Protein AF-0000000072093235 (afdb_homodimer)

InterPro domains:
  IPR027417 P-loop containing nucleoside triphosphate hydrolase [G3DSA:3.40.50.300] (16-125)
  IPR032704 Protein Cms1 [PF14617] (40-166)
  IPR032704 Protein Cms1 [PTHR24030] (1-166)

Structure (mmCIF, N/CA/C/O backbone):
data_AF-0000000072093235-model_v1
#
loop_
_entity.id
_entity.type
_entity.pdbx_description
1 polymer 'Protein CMSS1'
#
loop_
_atom_site.group_PDB
_atom_site.id
_atom_site.type_symbol
_atom_site.label_atom_id
_atom_site.label_alt_id
_atom_site.label_comp_id
_atom_site.label_asym_id
_atom_site.label_entity_id
_atom_site.label_seq_id
_atom_site.pdbx_PDB_ins_code
_atom_site.Cartn_x
_atom_site.Cartn_y
_atom_site.Cartn_z
_atom_site.occupancy
_atom_site.B_iso_or_equiv
_atom_site.auth_seq_id
_atom_site.auth_comp_id
_atom_site.auth_asym_id
_atom_site.auth_atom_id
_atom_site.pdbx_PDB_model_num
ATOM 1 N N . MET A 1 1 ? 8.578 -7.422 -49.781 1 21.2 1 MET A N 1
ATOM 2 C CA . MET A 1 1 ? 7.621 -7.953 -48.812 1 21.2 1 MET A CA 1
ATOM 3 C C . MET A 1 1 ? 8.141 -7.801 -47.406 1 21.2 1 MET A C 1
ATOM 5 O O . MET A 1 1 ? 9.172 -8.375 -47.031 1 21.2 1 MET A O 1
ATOM 9 N N . VAL A 1 2 ? 8.062 -6.734 -46.688 1 29.11 2 VAL A N 1
ATOM 10 C CA . VAL A 1 2 ? 8.781 -6.422 -45.469 1 29.11 2 VAL A CA 1
ATOM 11 C C . VAL A 1 2 ? 8.273 -7.305 -44.312 1 29.11 2 VAL A C 1
ATOM 13 O O . VAL A 1 2 ? 7.074 -7.309 -44.031 1 29.11 2 VAL A O 1
ATOM 16 N N . GLU A 1 3 ? 8.82 -8.555 -43.969 1 27.75 3 GLU A N 1
ATOM 17 C CA . GLU A 1 3 ? 8.383 -9.555 -43 1 27.75 3 GLU A CA 1
ATOM 18 C C . GLU A 1 3 ? 8.258 -8.945 -41.594 1 27.75 3 GLU A C 1
ATOM 20 O O . GLU A 1 3 ? 9.203 -8.336 -41.094 1 27.75 3 GLU A O 1
ATOM 25 N N . LEU A 1 4 ? 7.148 -8.305 -41.219 1 32.59 4 LEU A N 1
ATOM 26 C CA . LEU A 1 4 ? 6.82 -7.879 -39.844 1 32.59 4 LEU A CA 1
ATOM 27 C C . LEU A 1 4 ? 7.125 -8.984 -38.844 1 32.59 4 LEU A C 1
ATOM 29 O O . LEU A 1 4 ? 6.684 -10.125 -39.031 1 32.59 4 LEU A O 1
ATOM 33 N N . ASN A 1 5 ? 8.414 -9.109 -38.406 1 35.06 5 ASN A N 1
ATOM 34 C CA . ASN A 1 5 ? 8.789 -10.227 -37.531 1 35.06 5 ASN A CA 1
ATOM 35 C C . ASN A 1 5 ? 7.738 -10.461 -36.469 1 35.06 5 ASN A C 1
ATOM 37 O O . ASN A 1 5 ? 7.434 -9.562 -35.688 1 35.06 5 ASN A O 1
ATOM 41 N N . PRO A 1 6 ? 6.766 -11.328 -36.5 1 35.75 6 PRO A N 1
ATOM 42 C CA . PRO A 1 6 ? 5.668 -11.758 -35.656 1 35.75 6 PRO A CA 1
ATOM 43 C C . PRO A 1 6 ? 6.062 -11.789 -34.156 1 35.75 6 PRO A C 1
ATOM 45 O O . PRO A 1 6 ? 5.211 -11.633 -33.281 1 35.75 6 PRO A O 1
ATOM 48 N N . ASP A 1 7 ? 7.148 -12.383 -33.781 1 35.88 7 ASP A N 1
ATOM 49 C CA . ASP A 1 7 ? 7.617 -12.688 -32.438 1 35.88 7 ASP A CA 1
ATOM 50 C C . ASP A 1 7 ? 7.809 -11.406 -31.609 1 35.88 7 ASP A C 1
ATOM 52 O O . ASP A 1 7 ? 8.141 -11.469 -30.422 1 35.88 7 ASP A O 1
ATOM 56 N N . GLN A 1 8 ? 8.156 -10.266 -32.125 1 37.91 8 GLN A N 1
ATOM 57 C CA . GLN A 1 8 ? 8.484 -8.977 -31.516 1 37.91 8 GLN A CA 1
ATOM 58 C C . GLN A 1 8 ? 7.25 -8.336 -30.891 1 37.91 8 GLN A C 1
ATOM 60 O O . GLN A 1 8 ? 7.254 -7.137 -30.594 1 37.91 8 GLN A O 1
ATOM 65 N N . ALA A 1 9 ? 6.023 -8.734 -31.156 1 37.38 9 ALA A N 1
ATOM 66 C CA . ALA A 1 9 ? 4.801 -8.195 -30.562 1 37.38 9 ALA A CA 1
ATOM 67 C C . ALA A 1 9 ? 4.891 -8.195 -29.031 1 37.38 9 ALA A C 1
ATOM 69 O O . ALA A 1 9 ? 4.32 -9.07 -28.375 1 37.38 9 ALA A O 1
ATOM 70 N N . GLN A 1 10 ? 5.934 -8.305 -28.406 1 46.47 10 GLN A N 1
ATOM 71 C CA . GLN A 1 10 ? 5.996 -8.18 -26.953 1 46.47 10 GLN A CA 1
ATOM 72 C C . GLN A 1 10 ? 5.188 -6.98 -26.469 1 46.47 10 GLN A C 1
ATOM 74 O O . GLN A 1 10 ? 5.637 -5.84 -26.578 1 46.47 10 GLN A O 1
ATOM 79 N N . SER A 1 11 ? 3.826 -6.93 -26.734 1 51.03 11 SER A N 1
ATOM 80 C CA . SER A 1 11 ? 2.826 -5.938 -26.359 1 51.03 11 SER A CA 1
ATOM 81 C C . SER A 1 11 ? 3.09 -5.391 -24.969 1 51.03 11 SER A C 1
ATOM 83 O O . SER A 1 11 ? 3.18 -6.152 -24 1 51.03 11 SER A O 1
ATOM 85 N N . SER A 1 12 ? 3.838 -4.344 -24.875 1 65.56 12 SER A N 1
ATOM 86 C CA . SER A 1 12 ? 4.023 -3.578 -23.656 1 65.56 12 SER A CA 1
ATOM 87 C C . SER A 1 12 ? 2.695 -3.348 -22.938 1 65.56 12 SER A C 1
ATOM 89 O O . SER A 1 12 ? 1.663 -3.158 -23.578 1 65.56 12 SER A O 1
ATOM 91 N N . SER A 1 13 ? 2.547 -4.102 -21.734 1 83.56 13 SER A N 1
ATOM 92 C CA . SER A 1 13 ? 1.418 -3.789 -20.859 1 83.56 13 SER A CA 1
ATOM 93 C C . SER A 1 13 ? 1.819 -2.809 -19.766 1 83.56 13 SER A C 1
ATOM 95 O O . SER A 1 13 ? 2.988 -2.742 -19.375 1 83.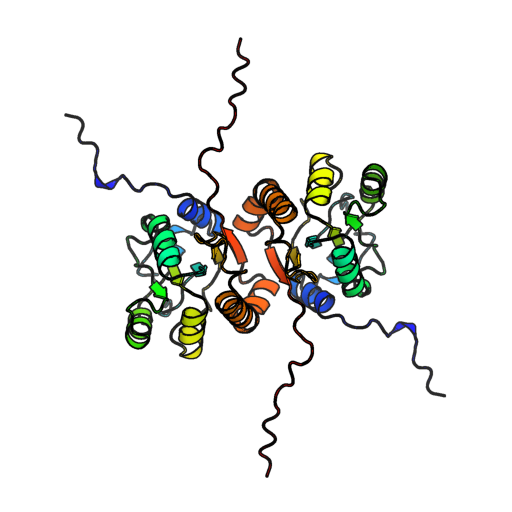56 13 SER A O 1
ATOM 97 N N . ALA A 1 14 ? 0.909 -2.002 -19.422 1 87.75 14 ALA A N 1
ATOM 98 C CA . ALA A 1 14 ? 1.144 -0.996 -18.391 1 87.75 14 ALA A CA 1
ATOM 99 C C . ALA A 1 14 ? 1.707 -1.63 -17.125 1 87.75 14 ALA A C 1
ATOM 101 O O . ALA A 1 14 ? 2.668 -1.122 -16.547 1 87.75 14 ALA A O 1
ATOM 102 N N . LEU A 1 15 ? 1.211 -2.76 -16.812 1 93.31 15 LEU A N 1
ATOM 103 C CA . LEU A 1 15 ? 1.648 -3.404 -15.57 1 93.31 15 LEU A CA 1
ATOM 104 C C . LEU A 1 15 ? 3.076 -3.92 -15.703 1 93.31 15 LEU A C 1
ATOM 106 O O . LEU A 1 15 ? 3.898 -3.725 -14.805 1 93.31 15 LEU A O 1
ATOM 110 N N . ALA A 1 16 ? 3.383 -4.562 -16.797 1 95.31 16 ALA A N 1
ATOM 111 C CA . ALA A 1 16 ? 4.738 -5.059 -17.031 1 95.31 16 ALA A CA 1
ATOM 112 C C . ALA A 1 16 ? 5.754 -3.918 -16.984 1 95.31 16 ALA A C 1
ATOM 114 O O . ALA A 1 16 ? 6.816 -4.047 -16.375 1 95.31 16 ALA A O 1
ATOM 115 N N . ASP A 1 17 ? 5.371 -2.842 -17.594 1 93.75 17 ASP A N 1
ATOM 116 C CA . ASP A 1 17 ? 6.262 -1.685 -17.625 1 93.75 17 ASP A CA 1
ATOM 117 C C . ASP A 1 17 ? 6.488 -1.13 -16.219 1 93.75 17 ASP A C 1
ATOM 119 O O . ASP A 1 17 ? 7.609 -0.762 -15.859 1 93.75 17 ASP A O 1
ATOM 123 N N . HIS A 1 18 ? 5.402 -1.087 -15.484 1 93.56 18 HIS A N 1
ATOM 124 C CA . HIS A 1 18 ? 5.516 -0.637 -14.102 1 93.56 18 HIS A CA 1
ATOM 125 C C . HIS A 1 18 ? 6.465 -1.526 -13.305 1 93.56 18 HIS A C 1
ATOM 127 O O . HIS A 1 18 ? 7.285 -1.03 -12.531 1 93.56 18 HIS A O 1
ATOM 133 N N . MET A 1 19 ? 6.395 -2.832 -13.531 1 95.75 19 MET A N 1
ATOM 134 C CA . MET A 1 19 ? 7.227 -3.758 -12.773 1 95.75 19 MET A CA 1
ATOM 135 C C . MET A 1 19 ? 8.688 -3.646 -13.195 1 95.75 19 MET A C 1
ATOM 137 O O . MET A 1 19 ? 9.586 -3.777 -12.359 1 95.75 19 MET A O 1
ATOM 141 N N . LYS A 1 20 ? 8.93 -3.359 -14.484 1 95.25 20 LYS A N 1
ATOM 142 C CA . LYS A 1 20 ? 10.305 -3.117 -14.93 1 95.25 20 LYS A CA 1
ATOM 143 C C . LYS A 1 20 ? 10.922 -1.938 -14.188 1 95.25 20 LYS A C 1
ATOM 145 O O . LYS A 1 20 ? 12.078 -2.002 -13.766 1 95.25 20 LYS A O 1
ATOM 150 N N . VAL A 1 21 ? 10.102 -0.932 -14.039 1 94.19 21 VAL A N 1
ATOM 151 C CA . VAL A 1 21 ? 10.57 0.24 -13.305 1 94.19 21 VAL A CA 1
ATOM 152 C C . VAL A 1 21 ? 10.797 -0.121 -11.836 1 94.19 21 VAL A C 1
ATOM 154 O O . VAL A 1 21 ? 11.828 0.219 -11.258 1 94.19 21 VAL A O 1
ATOM 157 N N . ALA A 1 22 ? 9.883 -0.842 -11.258 1 95.12 22 ALA A N 1
ATOM 158 C CA . ALA A 1 22 ? 9.906 -1.173 -9.828 1 95.12 22 ALA A CA 1
ATOM 159 C C . ALA A 1 22 ? 11.148 -1.989 -9.484 1 95.12 22 ALA A C 1
ATOM 161 O O . ALA A 1 22 ? 11.719 -1.835 -8.398 1 95.12 22 ALA A O 1
ATOM 162 N N . PHE A 1 23 ? 11.562 -2.832 -10.367 1 96.69 23 PHE A N 1
ATOM 163 C CA . PHE A 1 23 ? 12.68 -3.721 -10.062 1 96.69 23 PHE A CA 1
ATOM 164 C C . PHE A 1 23 ? 13.984 -3.166 -10.625 1 96.69 23 PHE A C 1
ATOM 166 O O . PHE A 1 23 ? 15.055 -3.727 -10.383 1 96.69 23 PHE A O 1
ATOM 173 N N . GLY A 1 24 ? 13.859 -2.055 -11.398 1 94.69 24 GLY A N 1
ATOM 174 C CA . GLY A 1 24 ? 15.039 -1.342 -11.859 1 94.69 24 GLY A CA 1
ATOM 175 C C . GLY A 1 24 ? 15.844 -2.117 -12.891 1 94.69 24 GLY A C 1
ATOM 176 O O . GLY A 1 24 ? 15.281 -2.916 -13.648 1 94.69 24 GLY A O 1
ATOM 177 N N . PRO A 1 25 ? 17.109 -1.926 -12.883 1 94.31 25 PRO A N 1
ATOM 178 C CA . PRO A 1 25 ? 17.969 -2.498 -13.922 1 94.31 25 PRO A CA 1
ATOM 179 C C . PRO A 1 25 ? 18.031 -4.023 -13.867 1 94.31 25 PRO A C 1
ATOM 181 O O . PRO A 1 25 ? 18.344 -4.672 -14.867 1 94.31 25 PRO A O 1
ATOM 184 N N . SER A 1 26 ? 17.734 -4.605 -12.742 1 94.88 26 SER A N 1
ATOM 185 C CA . SER A 1 26 ? 17.859 -6.047 -12.57 1 94.88 26 SER A CA 1
ATOM 186 C C . SER A 1 26 ? 16.531 -6.754 -12.828 1 94.88 26 SER A C 1
ATOM 188 O O . SER A 1 26 ? 16.375 -7.934 -12.508 1 94.88 26 SER A O 1
ATOM 190 N N . TRP A 1 27 ? 15.648 -5.988 -13.438 1 94.75 27 TRP A N 1
ATOM 191 C CA . TRP A 1 27 ? 14.297 -6.531 -13.555 1 94.75 27 TRP A CA 1
ATOM 192 C C . TRP A 1 27 ? 14.305 -7.824 -14.367 1 94.75 27 TRP A C 1
ATOM 194 O O . TRP A 1 27 ? 13.578 -8.766 -14.047 1 94.75 27 TRP A O 1
ATOM 204 N N . LYS A 1 28 ? 15.094 -7.914 -15.352 1 94 28 LYS A N 1
ATOM 205 C CA . LYS A 1 28 ? 15.109 -9.094 -16.219 1 94 28 LYS A CA 1
ATOM 206 C C . LYS A 1 28 ? 15.602 -10.32 -15.445 1 94 28 LYS A C 1
ATOM 208 O O . LYS A 1 28 ? 14.992 -11.391 -15.523 1 94 28 LYS A O 1
ATOM 213 N N . GLU A 1 29 ? 16.625 -10.172 -14.734 1 92.31 29 GLU A N 1
ATOM 214 C CA . GLU A 1 29 ? 17.219 -11.258 -13.953 1 92.31 29 GLU A CA 1
ATOM 215 C C . GLU A 1 29 ? 16.25 -11.727 -12.859 1 92.31 29 GLU A C 1
ATOM 217 O O . GLU A 1 29 ? 16.109 -12.938 -12.641 1 92.31 29 GLU A O 1
ATOM 222 N N . ILE A 1 30 ? 15.594 -10.789 -12.281 1 93.75 30 ILE A N 1
ATOM 223 C CA . ILE A 1 30 ? 14.766 -11.086 -11.117 1 93.75 30 ILE A CA 1
ATOM 224 C C . ILE A 1 30 ? 13.422 -11.648 -11.562 1 93.75 30 ILE A C 1
ATOM 226 O O . ILE A 1 30 ? 12.922 -12.617 -10.984 1 93.75 30 ILE A O 1
ATOM 230 N N . LEU A 1 31 ? 12.883 -11.086 -12.664 1 95.44 31 LEU A N 1
ATOM 231 C CA . LEU A 1 31 ? 11.492 -11.391 -13 1 95.44 31 LEU A CA 1
ATOM 232 C C . LEU A 1 31 ? 11.422 -12.422 -14.125 1 95.44 31 LEU A C 1
ATOM 234 O O . LEU A 1 31 ? 10.438 -13.156 -14.227 1 95.44 31 LEU A O 1
ATOM 238 N N . CYS A 1 32 ? 12.414 -12.539 -14.898 1 93.88 32 CYS A N 1
ATOM 239 C CA . CYS A 1 32 ? 12.242 -13.305 -16.125 1 93.88 32 CYS A CA 1
ATOM 240 C C . CYS A 1 32 ? 13.078 -14.578 -16.109 1 93.88 32 CYS A C 1
ATOM 242 O O . CYS A 1 32 ? 12.648 -15.617 -16.609 1 93.88 32 CYS A O 1
ATOM 244 N N . GLU A 1 33 ? 14.18 -14.594 -15.562 1 88.31 33 GLU A N 1
ATOM 245 C CA . GLU A 1 33 ? 15.148 -15.664 -15.75 1 88.31 33 GLU A CA 1
ATOM 246 C C . GLU A 1 33 ? 14.727 -16.938 -15.008 1 88.31 33 GLU A C 1
ATOM 248 O O . GLU A 1 33 ? 14.234 -16.859 -13.883 1 88.31 33 GLU A O 1
ATOM 253 N N . LYS A 1 34 ? 14.805 -18.047 -15.641 1 82.25 34 LYS A N 1
ATOM 254 C CA . LYS A 1 34 ? 14.445 -19.359 -15.102 1 82.25 34 LYS A CA 1
ATOM 255 C C . LYS A 1 34 ? 15.523 -19.859 -14.148 1 82.25 34 LYS A C 1
ATOM 257 O O . LYS A 1 34 ? 15.227 -20.625 -13.219 1 82.25 34 LYS A O 1
ATOM 262 N N . GLU A 1 35 ? 16.781 -19.719 -14.609 1 68.75 35 GLU A N 1
ATOM 263 C CA . GLU A 1 35 ? 17.891 -20.25 -13.812 1 68.75 35 GLU A CA 1
ATOM 264 C C . GLU A 1 35 ? 18.734 -19.125 -13.227 1 68.75 35 GLU A C 1
ATOM 266 O O . GLU A 1 35 ? 18.922 -18.094 -13.859 1 68.75 35 GLU A O 1
ATOM 271 N N . LEU A 1 36 ? 18.453 -18.703 -12.031 1 56.75 36 LEU A N 1
ATOM 272 C CA . LEU A 1 36 ? 19.516 -17.844 -11.555 1 56.75 36 LEU A CA 1
ATOM 273 C C . LEU A 1 36 ? 20.75 -18.656 -11.172 1 56.75 36 LEU A C 1
ATOM 275 O O . LEU A 1 36 ? 20.641 -19.797 -10.727 1 56.75 36 LEU A O 1
ATOM 279 N N . ASP A 1 37 ? 21.875 -18.312 -11.867 1 54.53 37 ASP A N 1
ATOM 280 C CA . ASP A 1 37 ? 23.078 -19.078 -11.555 1 54.53 37 ASP A CA 1
ATOM 281 C C . ASP A 1 37 ? 22.984 -19.703 -10.164 1 54.53 37 ASP A C 1
ATOM 283 O O . ASP A 1 37 ? 23.438 -20.828 -9.953 1 54.53 37 ASP A O 1
ATOM 287 N N . GLY A 1 38 ? 22.828 -18.891 -9.07 1 56.84 38 GLY A N 1
ATOM 288 C CA . GLY A 1 38 ? 22.828 -19.312 -7.68 1 56.84 38 GLY A CA 1
ATOM 289 C C . GLY A 1 38 ? 21.484 -19.828 -7.207 1 56.84 38 GLY A C 1
ATOM 290 O O . GLY A 1 38 ? 20.5 -19.797 -7.961 1 56.84 38 GLY A O 1
ATOM 291 N N . THR A 1 39 ? 21.344 -20.547 -5.988 1 64.44 39 THR A N 1
ATOM 292 C CA . THR A 1 39 ? 20.406 -21.422 -5.293 1 64.44 39 THR A CA 1
ATOM 293 C C . THR A 1 39 ? 19.141 -20.672 -4.891 1 64.44 39 THR A C 1
ATOM 295 O O . THR A 1 39 ? 19.094 -20.047 -3.822 1 64.44 39 THR A O 1
ATOM 298 N N . VAL A 1 40 ? 18.438 -20.031 -5.957 1 70.19 40 VAL A N 1
ATOM 299 C CA . VAL A 1 40 ? 17.141 -19.609 -5.449 1 70.19 40 VAL A CA 1
ATOM 300 C C . VAL A 1 40 ? 16.266 -20.844 -5.195 1 70.19 40 VAL A C 1
ATOM 302 O O . VAL A 1 40 ? 16.141 -21.719 -6.055 1 70.19 40 VAL A O 1
ATOM 305 N N . ASP A 1 41 ? 15.773 -20.766 -4.027 1 83 41 ASP A N 1
ATOM 306 C CA . ASP A 1 41 ? 14.891 -21.859 -3.648 1 83 41 ASP A CA 1
ATOM 307 C C . ASP A 1 41 ? 13.562 -21.781 -4.395 1 83 41 ASP A C 1
ATOM 309 O O . ASP A 1 41 ? 13.102 -20.688 -4.734 1 83 41 ASP A O 1
ATOM 313 N N . PRO A 1 42 ? 13.094 -22.891 -4.738 1 88.19 42 PRO A N 1
ATOM 314 C CA . PRO A 1 42 ? 11.789 -22.922 -5.414 1 88.19 42 PRO A CA 1
ATOM 315 C C . PRO A 1 42 ? 10.672 -22.312 -4.562 1 88.19 42 PRO A C 1
ATOM 317 O O . PRO A 1 42 ? 10.812 -22.203 -3.342 1 88.19 42 PRO A O 1
ATOM 320 N N . GLY A 1 43 ? 9.602 -21.812 -5.219 1 93.88 43 GLY A N 1
ATOM 321 C CA . GLY A 1 43 ? 8.414 -21.328 -4.531 1 93.88 43 GLY A CA 1
ATOM 322 C C . GLY A 1 43 ? 8.609 -19.984 -3.861 1 93.88 43 GLY A C 1
ATOM 323 O O . GLY A 1 43 ? 7.984 -19.703 -2.836 1 93.88 43 GLY A O 1
ATOM 324 N N . GLN A 1 44 ? 9.562 -19.203 -4.391 1 96.06 44 GLN A N 1
ATOM 325 C CA . GLN A 1 44 ? 9.844 -17.906 -3.801 1 96.06 44 GLN A CA 1
ATOM 326 C C . GLN A 1 44 ? 9.703 -16.781 -4.836 1 96.06 44 GLN A C 1
ATOM 328 O O . GLN A 1 44 ? 10.695 -16.344 -5.418 1 96.06 44 GLN A O 1
ATOM 333 N N . PRO A 1 45 ? 8.531 -16.281 -5.008 1 97.44 45 PRO A N 1
ATOM 334 C CA . PRO A 1 45 ? 8.344 -15.227 -6.004 1 97.44 45 PRO A CA 1
ATOM 335 C C . PRO A 1 45 ? 8.938 -13.891 -5.555 1 97.44 45 PRO A C 1
ATOM 337 O O . PRO A 1 45 ? 9.031 -13.625 -4.355 1 97.44 45 PRO A O 1
ATOM 340 N N . ALA A 1 46 ? 9.336 -13.094 -6.52 1 97.69 46 ALA A N 1
ATOM 341 C CA . ALA A 1 46 ? 9.773 -11.719 -6.27 1 97.69 46 ALA A CA 1
ATOM 342 C C . ALA A 1 46 ? 8.594 -10.75 -6.355 1 97.69 46 ALA A C 1
ATOM 344 O O . ALA A 1 46 ? 8.609 -9.688 -5.723 1 97.69 46 ALA A O 1
ATOM 345 N N . LEU A 1 47 ? 7.641 -11.094 -7.152 1 98.44 47 LEU A N 1
ATOM 346 C CA . LEU A 1 47 ? 6.445 -10.297 -7.391 1 98.44 47 LEU A CA 1
ATOM 347 C C . LEU A 1 47 ? 5.184 -11.102 -7.109 1 98.44 47 LEU A C 1
ATOM 349 O O . LEU A 1 47 ? 5.031 -12.219 -7.609 1 98.44 47 LEU A O 1
ATOM 353 N N . LEU A 1 48 ? 4.305 -10.57 -6.277 1 98.75 48 LEU A N 1
ATOM 354 C CA . LEU A 1 48 ? 3.029 -11.195 -5.957 1 98.75 48 LEU A CA 1
ATOM 355 C C . LEU A 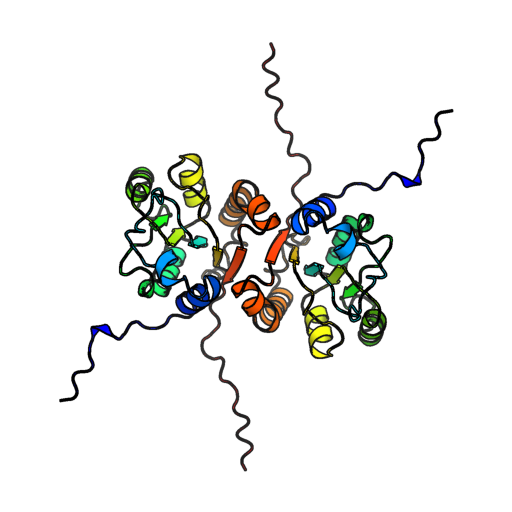1 48 ? 1.867 -10.258 -6.266 1 98.75 48 LEU A C 1
ATOM 357 O O . LEU A 1 48 ? 1.833 -9.125 -5.777 1 98.75 48 LEU A O 1
ATOM 361 N N . VAL A 1 49 ? 0.97 -10.719 -7.109 1 98.62 49 VAL A N 1
ATOM 362 C CA . VAL A 1 49 ? -0.253 -9.977 -7.414 1 98.62 49 VAL A CA 1
ATOM 363 C C . VAL A 1 49 ? -1.419 -10.57 -6.621 1 98.62 49 VAL A C 1
ATOM 365 O O . VAL A 1 49 ? -1.653 -11.773 -6.652 1 98.62 49 VAL A O 1
ATOM 368 N N . VAL A 1 50 ? -2.104 -9.727 -5.895 1 98.62 50 VAL A N 1
ATOM 369 C CA . VAL A 1 50 ? -3.26 -10.141 -5.109 1 98.62 50 VAL A CA 1
ATOM 370 C C . VAL A 1 50 ? -4.531 -9.523 -5.691 1 98.62 50 VAL A C 1
ATOM 372 O O . VAL A 1 50 ? -4.617 -8.305 -5.855 1 98.62 50 VAL A O 1
ATOM 375 N N . SER A 1 51 ? -5.473 -10.383 -6 1 97.75 51 SER A N 1
ATOM 376 C CA . SER A 1 51 ? -6.668 -9.898 -6.68 1 97.75 51 SER A CA 1
ATOM 3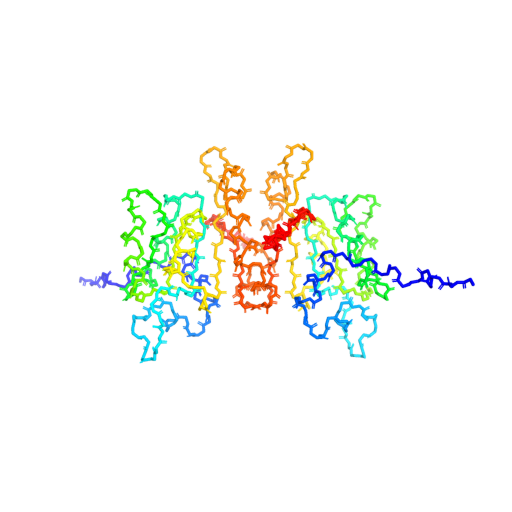77 C C . SER A 1 51 ? -7.934 -10.477 -6.059 1 97.75 51 SER A C 1
ATOM 379 O O . SER A 1 51 ? -7.863 -11.398 -5.242 1 97.75 51 SER A O 1
ATOM 381 N N . LEU A 1 52 ? -9.047 -9.938 -6.473 1 96.88 52 LEU A N 1
ATOM 382 C CA . LEU A 1 52 ? -10.375 -10.234 -5.938 1 96.88 52 LEU A CA 1
ATOM 383 C C . LEU A 1 52 ? -10.805 -11.648 -6.32 1 96.88 52 LEU A C 1
ATOM 385 O O . LEU A 1 52 ? -11.531 -12.305 -5.57 1 96.88 52 LEU A O 1
ATOM 389 N N . SER A 1 53 ? -10.375 -12.094 -7.469 1 96.81 53 SER A N 1
ATOM 390 C CA . SER A 1 53 ? -10.898 -13.344 -8.016 1 96.81 53 SER A CA 1
ATOM 391 C C . SER A 1 53 ? -9.867 -14.031 -8.906 1 96.81 53 SER A C 1
ATOM 393 O O . SER A 1 53 ? -8.883 -13.414 -9.312 1 96.81 53 SER A O 1
ATOM 395 N N . ALA A 1 54 ? -10.219 -15.328 -9.164 1 97.56 54 ALA A N 1
ATOM 396 C CA . ALA A 1 54 ? -9.383 -16.078 -10.094 1 97.56 54 ALA A CA 1
ATOM 397 C C . ALA A 1 54 ? -9.328 -15.391 -11.453 1 97.56 54 ALA A C 1
ATOM 399 O O . ALA A 1 54 ? -8.258 -15.281 -12.062 1 97.56 54 ALA A O 1
ATOM 400 N N . LEU A 1 55 ? -10.43 -14.906 -11.93 1 96.25 55 LEU A N 1
ATOM 401 C CA . LEU A 1 55 ? -10.508 -14.266 -13.234 1 96.25 55 LEU A CA 1
ATOM 402 C C . LEU A 1 55 ? -9.641 -13.008 -13.273 1 96.25 55 LEU A C 1
ATOM 404 O O . LEU A 1 55 ? -8.898 -12.789 -14.227 1 96.25 55 LEU A O 1
ATOM 408 N N . ARG A 1 56 ? -9.75 -12.219 -12.242 1 95.31 56 ARG A N 1
ATOM 409 C CA . ARG A 1 56 ? -8.922 -11.023 -12.164 1 95.31 56 ARG A CA 1
ATOM 410 C C . ARG A 1 56 ? -7.441 -11.383 -12.109 1 95.31 56 ARG A C 1
ATOM 412 O O . ARG A 1 56 ? -6.617 -10.719 -12.75 1 95.31 56 ARG A O 1
ATOM 419 N N . SER A 1 57 ? -7.109 -12.406 -11.344 1 97.44 57 SER A N 1
ATOM 420 C CA . SER A 1 57 ? -5.73 -12.883 -11.273 1 97.44 57 SER A CA 1
ATOM 421 C C . SER A 1 57 ? -5.195 -13.25 -12.648 1 97.44 57 SER A C 1
ATOM 423 O O . SER A 1 57 ? -4.074 -12.883 -13.008 1 97.44 57 SER A O 1
ATOM 425 N N . LEU A 1 58 ? -6.004 -13.938 -13.414 1 96.62 58 LEU A N 1
ATOM 426 C CA . LEU A 1 58 ? -5.609 -14.344 -14.758 1 96.62 58 LEU A CA 1
ATOM 427 C C . LEU A 1 58 ? -5.43 -13.133 -15.672 1 96.62 58 LEU A C 1
ATOM 429 O O . LEU A 1 58 ? -4.504 -13.094 -16.484 1 96.62 58 LEU A O 1
ATOM 433 N N . ASP A 1 59 ? -6.336 -12.156 -15.562 1 95.56 59 ASP A N 1
ATOM 434 C CA . ASP A 1 59 ? -6.23 -10.93 -16.344 1 95.56 59 ASP A CA 1
ATOM 435 C C . ASP A 1 59 ? -4.891 -10.234 -16.094 1 95.56 59 ASP A C 1
ATOM 437 O O . ASP A 1 59 ? -4.238 -9.789 -17.047 1 95.56 59 ASP A O 1
ATOM 441 N N . LEU A 1 60 ? -4.504 -10.18 -14.859 1 96.25 60 LEU A N 1
ATOM 442 C CA . LEU A 1 60 ? -3.26 -9.5 -14.508 1 96.25 60 LEU A CA 1
ATOM 443 C C . LEU A 1 60 ? -2.051 -10.32 -14.961 1 96.25 60 LEU A C 1
ATOM 445 O O . LEU A 1 60 ? -1.031 -9.758 -15.367 1 96.25 60 LEU A O 1
ATOM 449 N N . LEU A 1 61 ? -2.152 -11.641 -14.898 1 96.69 61 LEU A N 1
ATOM 450 C CA . LEU A 1 61 ? -1.077 -12.477 -15.414 1 96.69 61 LEU A CA 1
ATOM 451 C C . LEU A 1 61 ? -0.894 -12.273 -16.906 1 96.69 61 LEU A C 1
ATOM 453 O O . LEU A 1 61 ? 0.233 -12.297 -17.406 1 96.69 61 LEU A O 1
ATOM 457 N N . ARG A 1 62 ? -1.979 -12.102 -17.641 1 95.88 62 ARG A N 1
ATOM 458 C CA . ARG A 1 62 ? -1.893 -11.82 -19.062 1 95.88 62 ARG A CA 1
ATOM 459 C C . ARG A 1 62 ? -1.128 -10.523 -19.312 1 95.88 62 ARG A C 1
ATOM 461 O O . ARG A 1 62 ? -0.311 -10.445 -20.234 1 95.88 62 ARG A O 1
ATOM 468 N N . GLU A 1 63 ? -1.382 -9.516 -18.484 1 94.06 63 GLU A N 1
ATOM 469 C CA . GLU A 1 63 ? -0.673 -8.242 -18.625 1 94.06 63 GLU A CA 1
ATOM 470 C C . GLU A 1 63 ? 0.815 -8.406 -18.328 1 94.06 63 GLU A C 1
ATOM 472 O O . GLU A 1 63 ? 1.633 -7.594 -18.766 1 94.06 63 GLU A O 1
ATOM 477 N N . LEU A 1 64 ? 1.189 -9.492 -17.641 1 96.69 64 LEU A N 1
ATOM 478 C CA . LEU A 1 64 ? 2.574 -9.695 -17.234 1 96.69 64 LEU A CA 1
ATOM 479 C C . LEU A 1 64 ? 3.266 -10.703 -18.141 1 96.69 64 LEU A C 1
ATOM 481 O O . LEU A 1 64 ? 4.426 -11.062 -17.922 1 96.69 64 LEU A O 1
ATOM 485 N N . ARG A 1 65 ? 2.646 -11.156 -19.141 1 94.88 65 ARG A N 1
ATOM 486 C CA . ARG A 1 65 ? 3.141 -12.195 -20.031 1 94.88 65 ARG A CA 1
ATOM 487 C C . ARG A 1 65 ? 4.516 -11.828 -20.578 1 94.88 65 ARG A C 1
ATOM 489 O O . ARG A 1 65 ? 5.398 -12.688 -20.688 1 94.88 65 ARG A O 1
ATOM 496 N N . PRO A 1 66 ? 4.75 -10.562 -20.922 1 94.5 66 PRO A N 1
ATOM 497 C CA . PRO A 1 66 ? 6.074 -10.211 -21.438 1 94.5 66 PRO A CA 1
ATOM 498 C C . PRO A 1 66 ? 7.199 -10.562 -20.469 1 94.5 66 PRO A C 1
ATOM 500 O O . PRO A 1 66 ? 8.359 -10.656 -20.859 1 94.5 66 PRO A O 1
ATOM 503 N N . LEU A 1 67 ? 6.871 -10.734 -19.219 1 96.12 67 LEU A N 1
ATOM 504 C CA . LEU A 1 67 ? 7.887 -10.992 -18.203 1 96.12 67 LEU A CA 1
ATOM 505 C C . LEU A 1 67 ? 7.973 -12.477 -17.875 1 96.12 67 LEU A C 1
ATOM 507 O O . LEU A 1 67 ? 8.852 -12.898 -17.125 1 96.12 67 LEU A O 1
ATOM 511 N N . THR A 1 68 ? 7.039 -13.281 -18.453 1 94.25 68 THR A N 1
ATOM 512 C CA . THR A 1 68 ? 6.926 -14.656 -17.969 1 94.25 68 THR A CA 1
ATOM 513 C C . THR A 1 68 ? 7.227 -15.648 -19.078 1 94.25 68 THR A C 1
ATOM 515 O O . THR A 1 68 ? 6.828 -16.812 -19 1 94.25 68 THR A O 1
ATOM 518 N N . SER A 1 69 ? 7.844 -15.227 -20.094 1 90.81 69 SER A N 1
ATOM 519 C CA . SER A 1 69 ? 8.148 -16.078 -21.234 1 90.81 69 SER A CA 1
ATOM 520 C C . SER A 1 69 ? 9.148 -17.172 -20.859 1 90.81 69 SER A C 1
ATOM 522 O O . SER A 1 69 ? 9.016 -18.328 -21.266 1 90.81 69 SER A O 1
ATOM 524 N N . GLU A 1 70 ? 10.117 -16.891 -20.016 1 90.75 70 GLU A N 1
ATOM 525 C CA . GLU A 1 70 ? 11.18 -17.828 -19.656 1 90.75 70 GLU A CA 1
ATOM 526 C C . GLU A 1 70 ? 10.82 -18.594 -18.375 1 90.75 70 GLU A C 1
ATOM 528 O O . GLU A 1 70 ? 11.266 -19.734 -18.188 1 90.75 70 GLU A O 1
ATOM 533 N N . CYS A 1 71 ? 10.156 -17.922 -17.531 1 92.19 71 CYS A N 1
ATOM 534 C CA . CYS A 1 71 ? 9.727 -18.516 -16.266 1 92.19 71 CYS A CA 1
ATOM 535 C C . CYS A 1 71 ? 8.242 -18.281 -16.016 1 92.19 71 CYS A C 1
ATOM 537 O O . CYS A 1 71 ? 7.82 -17.141 -15.766 1 92.19 71 CYS A O 1
ATOM 539 N N . ARG A 1 72 ? 7.578 -19.344 -16.031 1 92.06 72 ARG A N 1
ATOM 540 C CA . ARG A 1 72 ? 6.125 -19.25 -15.938 1 92.06 72 ARG A CA 1
ATOM 541 C C . ARG A 1 72 ? 5.688 -18.719 -14.578 1 92.06 72 ARG A C 1
ATOM 543 O O . ARG A 1 72 ? 6.25 -19.094 -13.547 1 92.06 72 ARG A O 1
ATOM 550 N N . ALA A 1 73 ? 4.625 -17.953 -14.602 1 96.62 73 ALA A N 1
ATOM 551 C CA . ALA A 1 73 ? 4.066 -17.406 -13.359 1 96.62 73 ALA A CA 1
ATOM 552 C C . ALA A 1 73 ? 3.234 -18.453 -12.633 1 96.62 73 ALA A C 1
ATOM 554 O O . ALA A 1 73 ? 2.623 -19.328 -13.266 1 96.62 73 ALA A O 1
ATOM 555 N N . ALA A 1 74 ? 3.223 -18.344 -11.359 1 96.88 74 ALA A N 1
ATOM 556 C CA . ALA A 1 74 ? 2.404 -19.25 -10.555 1 96.88 74 ALA A CA 1
ATOM 557 C C . ALA A 1 74 ? 0.983 -18.719 -10.406 1 96.88 74 ALA A C 1
ATOM 559 O O . ALA A 1 74 ? 0.782 -17.516 -10.188 1 96.88 74 ALA A O 1
ATOM 560 N N . LYS A 1 75 ? 0.076 -19.594 -10.586 1 97.44 75 LYS A N 1
ATOM 561 C CA . LYS A 1 75 ? -1.338 -19.312 -10.375 1 97.44 75 LYS A CA 1
ATOM 562 C C . LYS A 1 75 ? -1.797 -19.781 -9 1 97.44 75 LYS A C 1
ATOM 564 O O . LYS A 1 75 ? -1.832 -20.984 -8.727 1 97.44 75 LYS A O 1
ATOM 569 N N . LEU A 1 76 ? -2.225 -18.828 -8.125 1 98.12 76 LEU A N 1
ATOM 570 C CA . LEU A 1 76 ? -2.51 -19.141 -6.734 1 98.12 76 LEU A CA 1
ATOM 571 C C . LEU A 1 76 ? -3.971 -18.859 -6.398 1 98.12 76 LEU A C 1
ATOM 573 O O . LEU A 1 76 ? -4.262 -18.062 -5.504 1 98.12 76 LEU A O 1
ATOM 577 N N . PHE A 1 77 ? -4.879 -19.516 -7.086 1 97.69 77 PHE A N 1
ATOM 578 C CA . PHE A 1 77 ? -6.309 -19.406 -6.832 1 97.69 77 PHE A CA 1
ATOM 579 C C . PHE A 1 77 ? -6.996 -20.75 -7.012 1 97.69 77 PHE A C 1
ATOM 581 O O . PHE A 1 77 ? -6.418 -21.688 -7.582 1 97.69 77 PHE A O 1
ATOM 588 N N . SER A 1 78 ? -8.203 -20.938 -6.5 1 93.94 78 SER A N 1
ATOM 589 C CA . SER A 1 78 ? -8.859 -22.234 -6.375 1 93.94 78 SER A CA 1
ATOM 590 C C . SER A 1 78 ? -9.68 -22.562 -7.621 1 93.94 78 SER A C 1
ATOM 592 O O . SER A 1 78 ? -10.125 -23.703 -7.797 1 93.94 78 SER A O 1
ATOM 594 N N . LYS A 1 79 ? -9.984 -21.656 -8.523 1 88.69 79 LYS A N 1
ATOM 595 C CA . LYS A 1 79 ? -10.852 -21.891 -9.672 1 88.69 79 LYS A CA 1
ATOM 596 C C . LYS A 1 79 ? -10.391 -23.109 -10.469 1 88.69 79 LYS A C 1
ATOM 598 O O . LYS A 1 79 ? -9.586 -22.969 -11.398 1 88.69 79 LYS A O 1
ATOM 603 N N . HIS A 1 80 ? -10.844 -24.344 -10.117 1 87.25 80 HIS A N 1
ATOM 604 C CA . HIS A 1 80 ? -10.594 -25.609 -10.805 1 87.25 80 HIS A CA 1
ATOM 605 C C . HIS A 1 80 ? -9.148 -26.062 -10.617 1 87.25 80 HIS A C 1
ATOM 607 O O . HIS A 1 80 ? -8.555 -26.641 -11.531 1 87.25 80 HIS A O 1
ATOM 613 N N . MET A 1 81 ? -8.492 -25.688 -9.625 1 91.25 81 MET A N 1
ATOM 614 C CA . MET A 1 81 ? -7.125 -26.078 -9.32 1 91.25 81 MET A CA 1
ATOM 615 C C . MET A 1 81 ? -7.02 -26.641 -7.906 1 91.25 81 MET A C 1
ATOM 617 O O . MET A 1 81 ? -7.406 -25.984 -6.941 1 91.25 81 MET A O 1
ATOM 621 N N . LYS A 1 82 ? -6.574 -27.859 -7.887 1 94.62 82 LYS A N 1
ATOM 622 C CA . LYS A 1 82 ? -6.328 -28.453 -6.574 1 94.62 82 LYS A CA 1
ATOM 623 C C . LYS A 1 82 ? -5.113 -27.812 -5.906 1 94.62 82 LYS A C 1
ATOM 625 O O . LYS A 1 82 ? -4.113 -27.516 -6.566 1 94.62 82 LYS A O 1
ATOM 630 N N . ILE A 1 83 ? -5.23 -27.641 -4.574 1 95.81 83 ILE A N 1
ATOM 631 C CA . ILE A 1 83 ? -4.168 -26.953 -3.852 1 95.81 83 ILE A CA 1
ATOM 632 C C . ILE A 1 83 ? -2.887 -27.781 -3.902 1 95.81 83 ILE A C 1
ATOM 634 O O . ILE A 1 83 ? -1.785 -27.219 -3.957 1 95.81 83 ILE A O 1
ATOM 638 N N . GLU A 1 84 ? -3.031 -29.125 -3.93 1 95.56 84 GLU A N 1
ATOM 639 C CA . GLU A 1 84 ? -1.869 -30.016 -3.986 1 95.56 84 GLU A CA 1
ATOM 640 C C . GLU A 1 84 ? -1.108 -29.828 -5.297 1 95.56 84 GLU A C 1
ATOM 642 O O . GLU A 1 84 ? 0.122 -29.906 -5.324 1 95.56 84 GLU A O 1
ATOM 647 N N . GLU A 1 85 ? -1.853 -29.672 -6.312 1 94.88 85 GLU A N 1
ATOM 648 C CA . GLU A 1 85 ? -1.236 -29.422 -7.613 1 94.88 85 GLU A CA 1
ATOM 649 C C . GLU A 1 85 ? -0.493 -28.094 -7.637 1 94.88 85 GLU A C 1
ATOM 651 O O . GLU A 1 85 ? 0.601 -28 -8.195 1 94.88 85 GLU A O 1
ATOM 656 N N . GLN A 1 86 ? -1.093 -27.109 -7.047 1 95.81 86 GLN A N 1
ATOM 657 C CA . GLN A 1 86 ? -0.45 -25.812 -6.953 1 95.81 86 GLN A CA 1
ATOM 658 C C . GLN A 1 86 ? 0.809 -25.875 -6.094 1 95.81 86 GLN A C 1
ATOM 660 O O . GLN A 1 86 ? 1.841 -25.297 -6.445 1 95.81 86 GLN A O 1
ATOM 665 N N . ALA A 1 87 ? 0.701 -26.609 -5.004 1 96.44 87 ALA A N 1
ATOM 666 C CA . ALA A 1 87 ? 1.865 -26.797 -4.141 1 96.44 87 ALA A CA 1
ATOM 667 C C . ALA A 1 87 ? 2.998 -27.5 -4.891 1 96.44 87 ALA A C 1
ATOM 669 O O . ALA A 1 87 ? 4.164 -27.125 -4.742 1 96.44 87 ALA A O 1
ATOM 670 N N . SER A 1 88 ? 2.643 -28.469 -5.684 1 94.69 88 SER A N 1
ATOM 671 C CA . SER A 1 88 ? 3.629 -29.203 -6.477 1 94.69 88 SER A CA 1
ATOM 672 C C . SER A 1 88 ? 4.293 -28.297 -7.504 1 94.69 88 SER A C 1
ATOM 674 O O . SER A 1 88 ? 5.504 -28.375 -7.715 1 94.69 88 SER A O 1
ATOM 676 N N . SER A 1 89 ? 3.504 -27.453 -8.117 1 93.31 89 SER A N 1
ATOM 677 C CA . SER A 1 89 ? 4.043 -26.516 -9.109 1 93.31 89 SER A CA 1
ATOM 678 C C . SER A 1 89 ? 5.023 -25.547 -8.477 1 93.31 89 SER A C 1
ATOM 680 O O . SER A 1 89 ? 5.949 -25.062 -9.141 1 93.31 89 SER A O 1
ATOM 682 N N . LEU A 1 90 ? 4.914 -25.219 -7.215 1 95.56 90 LEU A N 1
ATOM 683 C CA . LEU A 1 90 ? 5.738 -24.25 -6.492 1 95.56 90 LEU A CA 1
ATOM 684 C C . LEU A 1 90 ? 7.066 -24.891 -6.078 1 95.56 90 LEU A C 1
ATOM 686 O O . LEU A 1 90 ? 7.914 -24.219 -5.48 1 95.56 90 LEU A O 1
ATOM 690 N N . GLN A 1 91 ? 7.219 -26.141 -6.426 1 93.31 91 GLN A N 1
ATOM 691 C CA . GLN A 1 91 ? 8.516 -26.781 -6.246 1 93.31 91 GLN A CA 1
ATOM 692 C C . GLN A 1 91 ? 9.484 -26.375 -7.359 1 93.31 91 GLN A C 1
ATOM 694 O O . GLN A 1 91 ? 10.672 -26.719 -7.309 1 93.31 91 GLN A O 1
ATOM 699 N N . ASN A 1 92 ? 8.992 -25.656 -8.266 1 89.81 92 ASN A N 1
ATOM 700 C CA . ASN A 1 92 ? 9.805 -25.062 -9.312 1 89.81 92 ASN A CA 1
ATOM 701 C C . ASN A 1 92 ? 10.094 -23.594 -9.039 1 89.81 92 ASN A C 1
ATOM 703 O O . ASN A 1 92 ? 9.508 -23 -8.133 1 89.81 92 ASN A O 1
ATOM 707 N N . ARG A 1 93 ? 10.992 -23.109 -9.82 1 90.56 93 ARG A N 1
ATOM 708 C CA . ARG A 1 93 ? 11.281 -21.688 -9.711 1 90.56 93 ARG A CA 1
ATOM 709 C C . ARG A 1 93 ? 10.086 -20.844 -10.141 1 90.56 93 ARG A C 1
ATOM 711 O O . ARG A 1 93 ? 9.43 -21.156 -11.133 1 90.56 93 ARG A O 1
ATOM 718 N N . VAL A 1 94 ? 9.852 -19.875 -9.352 1 94.81 94 VAL A N 1
ATOM 719 C CA . VAL A 1 94 ? 8.781 -18.938 -9.664 1 94.81 94 VAL A CA 1
ATOM 720 C C . VAL A 1 94 ? 9.25 -17.516 -9.367 1 94.81 94 VAL A C 1
ATOM 722 O O . VAL A 1 94 ? 9.789 -17.234 -8.297 1 94.81 94 VAL A O 1
ATOM 725 N N . ASN A 1 95 ? 9.07 -16.625 -10.312 1 96.38 95 ASN A N 1
ATOM 726 C CA . ASN A 1 95 ? 9.445 -15.227 -10.125 1 96.38 95 ASN A CA 1
ATOM 727 C C . ASN A 1 95 ? 8.227 -14.344 -9.867 1 96.38 95 ASN A C 1
ATOM 729 O O . ASN A 1 95 ? 8.312 -13.359 -9.125 1 96.38 95 ASN A O 1
ATOM 733 N N . ILE A 1 96 ? 7.16 -14.734 -10.508 1 98 96 ILE A N 1
ATOM 734 C CA . ILE A 1 96 ? 5.918 -13.977 -10.445 1 98 96 ILE A CA 1
ATOM 735 C C . ILE A 1 96 ? 4.766 -14.898 -10.055 1 98 96 ILE A C 1
ATOM 737 O O . ILE A 1 96 ? 4.672 -16.031 -10.555 1 98 96 ILE A O 1
ATOM 741 N N . ALA A 1 97 ? 3.961 -14.469 -9.141 1 98.31 97 ALA A N 1
ATOM 742 C CA . ALA A 1 97 ? 2.752 -15.211 -8.781 1 98.31 97 ALA A CA 1
ATOM 743 C C . ALA A 1 97 ? 1.546 -14.281 -8.695 1 98.31 97 ALA A C 1
ATOM 745 O O . ALA A 1 97 ? 1.692 -13.086 -8.422 1 98.31 97 ALA A O 1
ATOM 746 N N . SER A 1 98 ? 0.417 -14.773 -8.984 1 98.5 98 SER A N 1
ATOM 747 C CA . SER A 1 98 ? -0.852 -14.055 -8.906 1 98.5 98 SER A CA 1
ATOM 748 C C . SER A 1 98 ? -1.947 -14.93 -8.312 1 98.5 98 SER A C 1
ATOM 750 O O . SER A 1 98 ? -2.057 -16.109 -8.656 1 98.5 98 SER A O 1
ATOM 752 N N . GLY A 1 99 ? -2.727 -14.32 -7.398 1 98.5 99 GLY A N 1
ATOM 753 C CA . GLY A 1 99 ? -3.752 -15.156 -6.793 1 98.5 99 GLY A CA 1
ATOM 754 C C . GLY A 1 99 ? -4.691 -14.383 -5.883 1 98.5 99 GLY A C 1
ATOM 755 O O . GLY A 1 99 ? -4.66 -13.156 -5.852 1 98.5 99 GLY A O 1
ATOM 756 N N . THR A 1 100 ? -5.512 -15.18 -5.246 1 98.56 100 THR A N 1
ATOM 757 C CA . THR A 1 100 ? -6.457 -14.648 -4.27 1 98.56 100 THR A CA 1
ATOM 758 C C . THR A 1 100 ? -5.91 -14.797 -2.854 1 98.56 100 THR A C 1
ATOM 760 O O . THR A 1 100 ? -5.066 -15.656 -2.592 1 98.56 100 THR A O 1
ATOM 763 N N . PRO A 1 101 ? -6.379 -13.922 -1.979 1 98.44 101 PRO A N 1
ATOM 764 C CA . PRO A 1 101 ? -5.82 -13.922 -0.624 1 98.44 101 PRO A CA 1
ATOM 765 C C . PRO A 1 101 ? -5.914 -15.289 0.049 1 98.44 101 PRO A C 1
ATOM 767 O O . PRO A 1 101 ? -4.941 -15.758 0.648 1 98.44 101 PRO A O 1
ATOM 770 N N . SER A 1 102 ? -7.062 -15.945 -0.048 1 97.94 102 SER A N 1
ATOM 771 C CA . SER A 1 102 ? -7.285 -17.219 0.646 1 97.94 102 SER A CA 1
ATOM 772 C C . SER A 1 102 ? -6.285 -18.281 0.197 1 97.94 102 SER A C 1
ATOM 774 O O . SER A 1 102 ? -5.668 -18.938 1.028 1 97.94 102 SER A O 1
ATOM 776 N N . ARG A 1 103 ? -6.121 -18.438 -1.045 1 98.56 103 ARG A N 1
ATOM 777 C CA . ARG A 1 103 ? -5.227 -19.469 -1.565 1 98.56 103 ARG A CA 1
ATOM 778 C C . ARG A 1 103 ? -3.77 -19.125 -1.266 1 98.56 103 ARG A C 1
ATOM 780 O O . ARG A 1 103 ? -2.982 -20.016 -0.908 1 98.56 103 ARG A O 1
ATOM 787 N N . ILE A 1 104 ? -3.4 -17.859 -1.424 1 98.62 104 ILE A N 1
ATOM 788 C CA . ILE A 1 104 ? -2.045 -17.422 -1.119 1 98.62 104 ILE A CA 1
ATOM 789 C C . ILE A 1 104 ? -1.703 -17.766 0.329 1 98.62 104 ILE A C 1
ATOM 791 O O . ILE A 1 104 ? -0.648 -18.328 0.605 1 98.62 104 ILE A O 1
ATOM 795 N N . LYS A 1 105 ? -2.6 -17.453 1.193 1 98.44 105 LYS A N 1
ATOM 796 C CA . LYS A 1 105 ? -2.361 -17.719 2.609 1 98.44 105 LYS A CA 1
ATOM 797 C C . LYS A 1 105 ? -2.207 -19.219 2.863 1 98.44 105 LYS A C 1
ATOM 799 O O . LYS A 1 105 ? -1.316 -19.625 3.605 1 98.44 105 LYS A O 1
ATOM 804 N N . LYS A 1 106 ? -3.1 -20 2.289 1 98.19 106 LYS A N 1
ATOM 805 C CA . LYS A 1 106 ? -3.051 -21.438 2.482 1 98.19 106 LYS A CA 1
ATOM 806 C C . LYS A 1 106 ? -1.717 -22.016 2.016 1 98.19 106 LYS A C 1
ATOM 808 O O . LYS A 1 106 ? -1.134 -22.875 2.686 1 98.19 106 LYS A O 1
ATOM 813 N N . LEU A 1 107 ? -1.284 -21.578 0.909 1 98.44 107 LEU A N 1
ATOM 814 C CA . LEU A 1 107 ? -0.038 -22.078 0.351 1 98.44 107 LEU A CA 1
ATOM 815 C C . LEU A 1 107 ? 1.154 -21.656 1.2 1 98.44 107 LEU A C 1
ATOM 817 O O . LEU A 1 107 ? 2.141 -22.391 1.305 1 98.44 107 LEU A O 1
ATOM 821 N N . ILE A 1 108 ? 1.085 -20.438 1.811 1 98.31 108 ILE A N 1
ATOM 822 C CA . ILE A 1 108 ? 2.111 -20.016 2.758 1 98.31 108 ILE A CA 1
ATOM 823 C C . ILE A 1 108 ? 2.076 -20.922 3.99 1 98.31 108 ILE A C 1
ATOM 825 O O . ILE A 1 108 ? 3.115 -21.422 4.43 1 98.31 108 ILE A O 1
ATOM 829 N N . ASP A 1 109 ? 0.875 -21.188 4.465 1 97.81 109 ASP A N 1
ATOM 830 C CA . ASP A 1 109 ? 0.695 -22 5.668 1 97.81 109 ASP A CA 1
ATOM 831 C C . ASP A 1 109 ? 1.216 -23.422 5.461 1 97.81 109 ASP A C 1
ATOM 833 O O . ASP A 1 109 ? 1.717 -24.047 6.395 1 97.81 109 ASP A O 1
ATOM 837 N N . MET A 1 110 ? 1.102 -23.844 4.266 1 96.75 110 MET A N 1
ATOM 838 C CA . MET A 1 110 ? 1.547 -25.188 3.908 1 96.75 110 MET A CA 1
ATOM 839 C C . MET A 1 110 ? 3.043 -25.203 3.617 1 96.75 110 MET A C 1
ATOM 841 O O . MET A 1 110 ? 3.588 -26.234 3.209 1 96.75 110 MET A O 1
ATOM 845 N N . GLU A 1 111 ? 3.662 -24.078 3.68 1 96.75 111 GLU A N 1
ATOM 846 C CA . GLU A 1 111 ? 5.094 -23.906 3.447 1 96.75 111 GLU A CA 1
ATOM 847 C C . GLU A 1 111 ? 5.457 -24.219 1.996 1 96.75 111 GLU A C 1
ATOM 849 O O . GLU A 1 111 ? 6.582 -24.625 1.706 1 96.75 111 GLU A O 1
ATOM 854 N N . ALA A 1 112 ? 4.465 -24.125 1.139 1 97.31 112 ALA A N 1
ATOM 855 C CA . ALA A 1 112 ? 4.703 -24.281 -0.293 1 97.31 112 ALA A CA 1
ATOM 856 C C . ALA A 1 112 ? 5.133 -22.969 -0.93 1 97.31 112 ALA A C 1
ATOM 858 O O . ALA A 1 112 ? 5.895 -22.953 -1.9 1 97.31 112 ALA A O 1
ATOM 859 N N . LEU A 1 113 ? 4.621 -21.891 -0.422 1 97.88 113 LEU A N 1
ATOM 860 C CA . LEU A 1 113 ? 4.961 -20.547 -0.874 1 97.88 113 LEU A CA 1
ATOM 861 C C . LEU A 1 113 ? 5.797 -19.812 0.174 1 97.88 113 LEU A C 1
ATOM 863 O O . LEU A 1 113 ? 5.355 -19.641 1.314 1 97.88 113 LEU A O 1
ATOM 867 N N . ASP A 1 114 ? 6.961 -19.422 -0.288 1 97.19 114 ASP A N 1
ATOM 868 C CA . ASP A 1 114 ? 7.898 -18.734 0.595 1 97.19 114 ASP A CA 1
ATOM 869 C C . ASP A 1 114 ? 8.055 -17.266 0.19 1 97.19 114 ASP A C 1
ATOM 871 O O . ASP A 1 114 ? 8.234 -16.953 -0.991 1 97.19 114 ASP A O 1
ATOM 875 N N . LEU A 1 115 ? 8.031 -16.359 1.167 1 97.31 115 LEU A N 1
ATOM 876 C CA . LEU A 1 115 ? 7.984 -14.93 0.876 1 97.31 115 LEU A CA 1
ATOM 877 C C . LEU A 1 115 ? 9.359 -14.297 1.033 1 97.31 115 LEU A C 1
ATOM 879 O O . LEU A 1 115 ? 9.508 -13.078 0.931 1 97.31 115 LEU A O 1
ATOM 883 N N . SER A 1 116 ? 10.367 -15.039 1.233 1 95.56 116 SER A N 1
ATOM 884 C CA . SER A 1 116 ? 11.695 -14.531 1.561 1 95.56 116 SER A CA 1
ATOM 885 C C . SER A 1 116 ? 12.227 -13.633 0.447 1 95.56 116 SER A C 1
ATOM 887 O O . SER A 1 116 ? 12.922 -12.648 0.714 1 95.56 116 SER A O 1
ATOM 889 N N . ARG A 1 117 ? 11.859 -13.938 -0.779 1 95.06 117 ARG A N 1
ATOM 890 C CA . ARG A 1 117 ? 12.375 -13.203 -1.934 1 95.06 117 ARG A CA 1
ATOM 891 C C . ARG A 1 117 ? 11.391 -12.133 -2.385 1 95.06 117 ARG A C 1
ATOM 893 O O . ARG A 1 117 ? 11.695 -11.344 -3.281 1 95.06 117 ARG A O 1
ATOM 900 N N . LEU A 1 118 ? 10.242 -12.07 -1.789 1 97.75 118 LEU A N 1
ATOM 901 C CA . LEU A 1 118 ? 9.18 -11.172 -2.225 1 97.75 118 LEU A CA 1
ATOM 902 C C . LEU A 1 118 ? 9.586 -9.711 -2.002 1 97.75 118 LEU A C 1
ATOM 904 O O . LEU A 1 118 ? 9.93 -9.328 -0.884 1 97.75 118 LEU A O 1
ATOM 908 N N . ALA A 1 119 ? 9.484 -8.945 -3.082 1 97.44 119 ALA A N 1
ATOM 909 C CA . ALA A 1 119 ? 9.922 -7.555 -2.992 1 97.44 119 ALA A CA 1
ATOM 910 C C . ALA A 1 119 ? 8.758 -6.602 -3.26 1 97.44 119 ALA A C 1
ATOM 912 O O . ALA A 1 119 ? 8.711 -5.504 -2.701 1 97.44 119 ALA A O 1
ATOM 913 N N . VAL A 1 120 ? 7.859 -7.027 -4.129 1 98.06 120 VAL A N 1
ATOM 914 C CA . VAL A 1 120 ? 6.762 -6.148 -4.52 1 98.06 120 VAL A CA 1
ATOM 915 C C . VAL A 1 120 ? 5.445 -6.922 -4.477 1 98.06 120 VAL A C 1
ATOM 917 O O . VAL A 1 120 ? 5.367 -8.055 -4.949 1 98.06 120 VAL A O 1
ATOM 920 N N . ILE A 1 121 ? 4.457 -6.301 -3.877 1 98.38 121 ILE A N 1
ATOM 921 C CA . ILE A 1 121 ? 3.074 -6.762 -3.947 1 98.38 121 ILE A CA 1
ATOM 922 C C . ILE A 1 121 ? 2.244 -5.777 -4.766 1 98.38 121 ILE A C 1
ATOM 924 O O . ILE A 1 121 ? 2.275 -4.57 -4.516 1 98.38 121 ILE A O 1
ATOM 928 N N . VAL A 1 122 ? 1.585 -6.281 -5.738 1 98 122 VAL A N 1
ATOM 929 C CA . VAL A 1 122 ? 0.603 -5.496 -6.48 1 98 122 VAL A CA 1
ATOM 930 C C . VAL A 1 122 ? -0.805 -5.844 -6 1 98 122 VAL A C 1
ATOM 932 O O . VAL A 1 122 ? -1.23 -7 -6.09 1 98 122 VAL A O 1
ATOM 935 N N . LEU A 1 123 ? -1.458 -4.879 -5.449 1 97.25 123 LEU A N 1
ATOM 936 C CA . LEU A 1 123 ? -2.859 -5.059 -5.086 1 97.25 123 LEU A CA 1
ATOM 937 C C . LEU A 1 123 ? -3.775 -4.598 -6.215 1 97.25 123 LEU A C 1
ATOM 939 O O . LEU A 1 123 ? -3.764 -3.424 -6.59 1 97.25 123 LEU A O 1
ATOM 943 N N . ASP A 1 124 ? -4.508 -5.539 -6.73 1 96.25 124 ASP A N 1
ATOM 944 C CA . ASP A 1 124 ? -5.488 -5.215 -7.762 1 96.25 124 ASP A CA 1
ATOM 945 C C . ASP A 1 124 ? -6.672 -4.449 -7.172 1 96.25 124 ASP A C 1
ATOM 947 O O . ASP A 1 124 ? -7.441 -4.996 -6.383 1 96.25 124 ASP A O 1
ATOM 951 N N . MET A 1 125 ? -6.816 -3.248 -7.672 1 93.81 125 MET A N 1
ATOM 952 C CA . MET A 1 125 ? -7.828 -2.375 -7.086 1 93.81 125 MET A CA 1
ATOM 953 C C . MET A 1 125 ? -9.078 -2.33 -7.957 1 93.81 125 MET A C 1
ATOM 955 O O . MET A 1 125 ? -10.047 -1.641 -7.625 1 93.81 125 MET A O 1
ATOM 959 N N . LYS A 1 126 ? -9.109 -3.088 -8.961 1 92.31 126 LYS A N 1
ATOM 960 C CA . LYS A 1 126 ? -10.25 -3.082 -9.875 1 92.31 126 LYS A CA 1
ATOM 961 C C . LYS A 1 126 ? -11.469 -3.727 -9.227 1 92.31 126 LYS A C 1
ATOM 963 O O . LYS A 1 126 ? -11.367 -4.781 -8.594 1 92.31 126 LYS A O 1
ATOM 968 N N . SER A 1 127 ? -12.586 -3.066 -9.453 1 89.5 127 SER A N 1
ATOM 969 C CA . SER A 1 127 ? -13.844 -3.584 -8.922 1 89.5 127 SER A CA 1
ATOM 970 C C . SER A 1 127 ? -14.523 -4.523 -9.914 1 89.5 127 SER A C 1
ATOM 972 O O . SER A 1 127 ? -14.297 -4.418 -11.125 1 89.5 127 SER A O 1
ATOM 974 N N . ASP A 1 128 ? -15.312 -5.441 -9.352 1 89.88 128 ASP A N 1
ATOM 975 C CA . ASP A 1 128 ? -16.109 -6.305 -10.227 1 89.88 128 ASP A CA 1
ATOM 976 C C . ASP A 1 128 ? -17.375 -5.598 -10.688 1 89.88 128 ASP A C 1
ATOM 978 O O . ASP A 1 128 ? -17.531 -4.395 -10.484 1 89.88 128 ASP A O 1
ATOM 982 N N . ALA A 1 129 ? -18.266 -6.355 -11.406 1 88.94 129 ALA A N 1
ATOM 983 C CA . ALA A 1 129 ? -19.484 -5.797 -12 1 88.94 129 ALA A CA 1
ATOM 984 C C . ALA A 1 129 ? -20.422 -5.266 -10.922 1 88.94 129 ALA A C 1
ATOM 986 O O . ALA A 1 129 ? -21.219 -4.359 -11.18 1 88.94 129 ALA A O 1
ATOM 987 N N . LYS A 1 130 ? -20.375 -5.805 -9.719 1 90.81 130 LYS A N 1
ATOM 988 C CA . LYS A 1 130 ? -21.25 -5.398 -8.625 1 90.81 130 LYS A CA 1
ATOM 989 C C . LYS A 1 130 ? -20.625 -4.266 -7.812 1 90.81 130 LYS A C 1
ATOM 991 O O . LYS A 1 130 ? -21.188 -3.836 -6.805 1 90.81 130 LYS A O 1
ATOM 996 N N . GLY A 1 131 ? -19.438 -3.828 -8.211 1 87.19 131 GLY A N 1
ATOM 997 C CA . GLY A 1 131 ? -18.797 -2.705 -7.551 1 87.19 131 GLY A CA 1
ATOM 998 C C . GLY A 1 131 ? -17.906 -3.127 -6.391 1 87.19 131 GLY A C 1
ATOM 999 O O . GLY A 1 131 ? -17.422 -2.281 -5.637 1 87.19 131 GLY A O 1
ATOM 1000 N N . TYR A 1 132 ? -17.641 -4.422 -6.238 1 89.38 132 TYR A N 1
ATOM 1001 C CA . TYR A 1 132 ? -16.797 -4.898 -5.152 1 89.38 132 TYR A CA 1
ATOM 1002 C C . TYR A 1 132 ? -15.336 -4.996 -5.594 1 89.38 132 TYR A C 1
ATOM 1004 O O . TYR A 1 132 ? -15.055 -5.395 -6.723 1 89.38 132 TYR A O 1
ATOM 1012 N N . SER A 1 133 ? -14.453 -4.656 -4.68 1 91.12 133 SER A N 1
ATOM 1013 C CA . SER A 1 133 ? -13.016 -4.805 -4.879 1 91.12 133 SER A CA 1
ATOM 1014 C C . SER A 1 133 ? -12.414 -5.77 -3.863 1 91.12 133 SER A C 1
ATOM 1016 O O . SER A 1 133 ? -13.117 -6.293 -2.998 1 91.12 133 SER A O 1
ATOM 1018 N N . LEU A 1 134 ? -11.086 -5.953 -4.039 1 94.38 134 LEU A N 1
ATOM 1019 C CA . LEU A 1 134 ? -10.305 -6.77 -3.117 1 94.38 134 LEU A CA 1
ATOM 1020 C C . LEU A 1 134 ? -10.492 -6.293 -1.68 1 94.38 134 LEU A C 1
ATOM 1022 O O . LEU A 1 134 ? -10.555 -7.105 -0.756 1 94.38 134 LEU A O 1
ATOM 1026 N N . LEU A 1 135 ? -10.734 -5.02 -1.552 1 91 135 LEU A N 1
ATOM 1027 C CA . LEU A 1 135 ? -10.75 -4.453 -0.208 1 91 135 LEU A CA 1
ATOM 1028 C C . LEU A 1 135 ? -12.172 -4.168 0.246 1 91 135 LEU A C 1
ATOM 1030 O O . LEU A 1 135 ? -12.391 -3.684 1.359 1 91 135 LEU A O 1
ATOM 1034 N N . THR A 1 136 ? -13.211 -4.539 -0.631 1 89.06 136 THR A N 1
ATOM 1035 C CA . THR A 1 136 ? -14.57 -4.176 -0.233 1 89.06 136 THR A CA 1
ATOM 1036 C C . THR A 1 136 ? -15.469 -5.406 -0.188 1 89.06 136 THR A C 1
ATOM 1038 O O . THR A 1 136 ? -16.516 -5.395 0.465 1 89.06 136 THR A O 1
ATOM 1041 N N . LEU A 1 137 ? -15.188 -6.422 -0.983 1 92.88 137 LEU A N 1
ATOM 1042 C CA . LEU A 1 137 ? -15.93 -7.664 -0.834 1 92.88 137 LEU A CA 1
ATOM 1043 C C . LEU A 1 137 ? -15.648 -8.312 0.518 1 92.88 137 LEU A C 1
ATOM 1045 O O . LEU A 1 137 ? -14.523 -8.742 0.78 1 92.88 137 LEU A O 1
ATOM 1049 N N . PRO A 1 138 ? -16.656 -8.414 1.359 1 91.44 138 PRO A N 1
ATOM 1050 C CA . PRO A 1 138 ? -16.438 -8.727 2.773 1 91.44 138 PRO A CA 1
ATOM 1051 C C . PRO A 1 138 ? -15.57 -9.969 2.977 1 91.44 138 PRO A C 1
ATOM 1053 O O . PRO A 1 138 ? -14.555 -9.906 3.674 1 91.44 138 PRO A O 1
ATOM 1056 N N . GLN A 1 139 ? -15.875 -11.078 2.42 1 94.75 139 GLN A N 1
ATOM 1057 C CA . GLN A 1 139 ? -15.117 -12.312 2.635 1 94.75 139 GLN A CA 1
ATOM 1058 C C . GLN A 1 139 ? -13.672 -12.164 2.152 1 94.75 139 GLN A C 1
ATOM 1060 O O . GLN A 1 139 ? -12.734 -12.508 2.873 1 94.75 139 GLN A O 1
ATOM 1065 N N . VAL A 1 140 ? -13.492 -11.625 1.003 1 96.06 140 VAL A N 1
ATOM 1066 C CA . VAL A 1 140 ? -12.164 -11.484 0.407 1 96.06 140 VAL A CA 1
ATOM 1067 C C . VAL A 1 140 ? -11.367 -10.43 1.169 1 96.06 140 VAL A C 1
ATOM 1069 O O . VAL A 1 140 ? -10.172 -10.602 1.413 1 96.06 140 VAL A O 1
ATOM 1072 N N . ARG A 1 141 ? -12.062 -9.43 1.528 1 93.56 141 ARG A N 1
ATOM 1073 C CA . ARG A 1 141 ? -11.445 -8.383 2.336 1 93.56 141 ARG A CA 1
ATOM 1074 C C . ARG A 1 141 ? -10.891 -8.945 3.637 1 93.56 141 ARG A C 1
ATOM 1076 O O . ARG A 1 141 ? -9.742 -8.68 3.992 1 93.56 141 ARG A O 1
ATOM 1083 N N . ASP A 1 142 ? -11.703 -9.727 4.332 1 94.44 142 ASP A N 1
ATOM 1084 C CA . ASP A 1 142 ? -11.273 -10.305 5.602 1 94.44 142 ASP A CA 1
ATOM 1085 C C . ASP A 1 142 ? -10.086 -11.234 5.406 1 94.44 142 ASP A C 1
ATOM 1087 O O . ASP A 1 142 ? -9.141 -11.227 6.203 1 94.44 142 ASP A O 1
ATOM 1091 N N . GLU A 1 143 ? -10.141 -11.977 4.383 1 97 143 GLU A N 1
ATOM 1092 C CA . GLU A 1 143 ? -9.039 -12.875 4.059 1 97 143 GLU A CA 1
ATOM 1093 C C . GLU A 1 143 ? -7.766 -12.102 3.734 1 97 143 GLU A C 1
ATOM 1095 O O . GLU A 1 143 ? -6.672 -12.5 4.133 1 97 143 GLU A O 1
ATOM 1100 N N . PHE A 1 144 ? -7.93 -11 3.051 1 97.06 144 PHE A N 1
ATOM 1101 C CA . PHE A 1 144 ? -6.781 -10.164 2.717 1 97.06 144 PHE A CA 1
ATOM 1102 C C . PHE A 1 144 ? -6.156 -9.578 3.977 1 97.06 144 PHE A C 1
ATOM 1104 O O . PHE A 1 144 ? -4.934 -9.594 4.129 1 97.06 144 PHE A O 1
ATOM 1111 N N . TRP A 1 145 ? -6.973 -9.102 4.852 1 94.31 145 TRP A N 1
ATOM 1112 C CA . TRP A 1 145 ? -6.438 -8.5 6.07 1 94.31 145 TRP A CA 1
ATOM 1113 C C . TRP A 1 145 ? -5.715 -9.531 6.922 1 94.31 145 TRP A C 1
ATOM 1115 O O . TRP A 1 145 ? -4.699 -9.234 7.547 1 94.31 145 TRP A O 1
ATOM 1125 N N . ASP A 1 146 ? -6.262 -10.711 6.973 1 95.88 146 ASP A N 1
ATOM 1126 C CA . ASP A 1 146 ? -5.59 -11.805 7.668 1 95.88 146 ASP A CA 1
ATOM 1127 C C . ASP A 1 146 ? -4.223 -12.094 7.055 1 95.88 146 ASP A C 1
ATOM 1129 O O . ASP A 1 146 ? -3.227 -12.203 7.77 1 95.88 146 ASP A O 1
ATOM 1133 N N . LEU A 1 147 ? -4.168 -12.125 5.812 1 97.44 147 LEU A N 1
ATOM 1134 C CA . LEU A 1 147 ? -2.926 -12.328 5.074 1 97.44 147 LEU A CA 1
ATOM 1135 C C . LEU A 1 147 ? -1.956 -11.18 5.309 1 97.44 147 LEU A C 1
ATOM 1137 O O . LEU A 1 147 ? -0.785 -11.398 5.625 1 97.44 147 LEU A O 1
ATOM 1141 N N . TYR A 1 148 ? -2.443 -9.992 5.215 1 96.56 148 TYR A N 1
ATOM 1142 C CA . TYR A 1 148 ? -1.651 -8.773 5.371 1 96.56 148 TYR A CA 1
ATOM 1143 C C . TYR A 1 148 ? -1.029 -8.711 6.762 1 96.56 148 TYR A C 1
ATOM 1145 O O . TYR A 1 148 ? 0.183 -8.531 6.898 1 96.56 148 TYR A O 1
ATOM 1153 N N . ARG A 1 149 ? -1.815 -8.945 7.75 1 94.06 149 ARG A N 1
ATOM 1154 C CA . ARG A 1 149 ? -1.37 -8.797 9.133 1 94.06 149 ARG A CA 1
ATOM 1155 C C . ARG A 1 149 ? -0.336 -9.859 9.484 1 94.06 149 ARG A C 1
ATOM 1157 O O . ARG A 1 149 ? 0.645 -9.578 10.18 1 94.06 149 ARG A O 1
ATOM 1164 N N . ASN A 1 150 ? -0.545 -10.992 9 1 95.31 150 ASN A N 1
ATOM 1165 C CA . ASN A 1 150 ? 0.272 -12.117 9.438 1 95.31 150 ASN A CA 1
ATOM 1166 C C . ASN A 1 150 ? 1.557 -12.227 8.625 1 95.31 150 ASN A C 1
ATOM 1168 O O . ASN A 1 150 ? 2.578 -12.703 9.125 1 95.31 150 ASN A O 1
ATOM 1172 N N . TYR A 1 151 ? 1.511 -11.703 7.387 1 97.19 151 TYR A N 1
ATOM 1173 C CA . TYR A 1 151 ? 2.648 -12.094 6.559 1 97.19 151 TYR A CA 1
ATOM 1174 C C . TYR A 1 151 ? 3.266 -10.875 5.879 1 97.19 151 TYR A C 1
ATOM 1176 O O . TYR A 1 151 ? 4.449 -10.891 5.531 1 97.19 151 TYR A O 1
ATOM 1184 N N . PHE A 1 152 ? 2.492 -9.797 5.684 1 97.06 152 PHE A N 1
ATOM 1185 C CA . PHE A 1 152 ? 3 -8.703 4.871 1 97.06 152 PHE A CA 1
ATOM 1186 C C . PHE A 1 152 ? 3.4 -7.52 5.746 1 97.06 152 PHE A C 1
ATOM 1188 O O . PHE A 1 152 ? 4.422 -6.871 5.496 1 97.06 152 PHE A O 1
ATOM 1195 N N . HIS A 1 153 ? 2.705 -7.277 6.77 1 93.94 153 HIS A N 1
ATOM 1196 C CA . HIS A 1 153 ? 2.742 -6.02 7.508 1 93.94 153 HIS A CA 1
ATOM 1197 C C . HIS A 1 153 ? 4.152 -5.719 8.008 1 93.94 153 HIS A C 1
ATOM 1199 O O . HIS A 1 153 ? 4.695 -4.645 7.734 1 93.94 153 HIS A O 1
ATOM 1205 N N . GLN A 1 154 ? 4.742 -6.66 8.719 1 93.75 154 GLN A N 1
ATOM 1206 C CA . GLN A 1 154 ? 6.055 -6.434 9.312 1 93.75 154 GLN A CA 1
ATOM 1207 C C . GLN A 1 154 ? 7.109 -6.18 8.242 1 93.75 154 GLN A C 1
ATOM 1209 O O . GLN A 1 154 ? 7.965 -5.309 8.398 1 93.75 154 GLN A O 1
ATOM 1214 N N . ARG A 1 155 ? 7.062 -6.891 7.191 1 95.94 155 ARG A N 1
ATOM 1215 C CA . ARG A 1 155 ? 8.031 -6.754 6.113 1 95.94 155 ARG A CA 1
ATOM 1216 C C . ARG A 1 155 ? 7.883 -5.414 5.402 1 95.94 155 ARG A C 1
ATOM 1218 O O . ARG A 1 155 ? 8.867 -4.832 4.945 1 95.94 155 ARG A O 1
ATOM 1225 N N . ILE A 1 156 ? 6.672 -4.973 5.328 1 94.5 156 ILE A N 1
ATOM 1226 C CA . ILE A 1 156 ? 6.406 -3.662 4.742 1 94.5 156 ILE A CA 1
ATOM 1227 C C . ILE A 1 156 ? 6.949 -2.568 5.66 1 94.5 156 ILE A C 1
ATOM 1229 O O . ILE A 1 156 ? 7.637 -1.651 5.203 1 94.5 156 ILE A O 1
ATOM 1233 N N . LEU A 1 157 ? 6.688 -2.721 6.914 1 92.56 157 LEU A N 1
ATOM 1234 C CA . LEU A 1 157 ? 7.172 -1.743 7.887 1 92.56 157 LEU A CA 1
ATOM 1235 C C . LEU A 1 157 ? 8.688 -1.613 7.82 1 92.56 157 LEU A C 1
ATOM 1237 O O . LEU A 1 157 ? 9.227 -0.503 7.859 1 92.56 157 LEU A O 1
ATOM 1241 N N . GLU A 1 158 ? 9.273 -2.684 7.605 1 93.5 158 GLU A N 1
ATOM 1242 C CA . GLU A 1 158 ? 10.734 -2.715 7.648 1 93.5 158 GLU A CA 1
ATOM 1243 C C . GLU A 1 158 ? 11.336 -2.32 6.305 1 93.5 158 GLU A C 1
ATOM 1245 O O . GLU A 1 158 ? 12.555 -2.217 6.168 1 93.5 158 GLU A O 1
ATOM 1250 N N . GLY A 1 159 ? 10.523 -2.158 5.348 1 92.56 159 GLY A N 1
ATOM 1251 C CA . GLY A 1 159 ? 10.984 -1.695 4.047 1 92.56 159 GLY A CA 1
ATOM 1252 C C . GLY A 1 159 ? 11.445 -2.82 3.141 1 92.56 159 GLY A C 1
ATOM 1253 O O . GLY A 1 159 ? 12.008 -2.572 2.072 1 92.56 159 GLY A O 1
ATOM 1254 N N . ALA A 1 160 ? 11.211 -4.078 3.572 1 94.44 160 ALA A N 1
ATOM 1255 C CA . ALA A 1 160 ? 11.625 -5.238 2.789 1 94.44 160 ALA A CA 1
ATOM 1256 C C . ALA A 1 160 ? 10.609 -5.559 1.698 1 94.44 160 ALA A C 1
ATOM 1258 O O . ALA A 1 160 ? 10.914 -6.285 0.75 1 94.44 160 ALA A O 1
ATOM 1259 N N . LEU A 1 161 ? 9.422 -5.074 1.874 1 95.94 161 LEU A N 1
ATOM 1260 C CA . LEU A 1 161 ? 8.305 -5.352 0.983 1 95.94 161 LEU A CA 1
ATOM 1261 C C . LEU A 1 161 ? 7.531 -4.074 0.66 1 95.94 161 LEU A C 1
ATOM 1263 O O . LEU A 1 161 ? 7.258 -3.268 1.552 1 95.94 161 LEU A O 1
ATOM 1267 N N . ARG A 1 162 ? 7.262 -3.885 -0.649 1 95.75 162 ARG A N 1
ATOM 1268 C CA . ARG A 1 162 ? 6.539 -2.689 -1.072 1 95.75 162 ARG A CA 1
ATOM 1269 C C . ARG A 1 162 ? 5.188 -3.053 -1.681 1 95.75 162 ARG A C 1
ATOM 1271 O O . ARG A 1 162 ? 5.078 -4.039 -2.414 1 95.75 162 ARG A O 1
ATOM 1278 N N . ILE A 1 163 ? 4.234 -2.201 -1.388 1 96.69 163 ILE A N 1
ATOM 1279 C CA . ILE A 1 163 ? 2.902 -2.391 -1.954 1 96.69 163 ILE A CA 1
ATOM 1280 C C . ILE A 1 163 ? 2.656 -1.355 -3.049 1 96.69 163 ILE A C 1
ATOM 1282 O O . ILE A 1 163 ? 2.928 -0.167 -2.861 1 96.69 163 ILE A O 1
ATOM 1286 N N . CYS A 1 164 ? 2.201 -1.842 -4.148 1 96 164 CYS A N 1
ATOM 1287 C CA . CYS A 1 164 ? 1.71 -0.992 -5.23 1 96 164 CYS A CA 1
ATOM 1288 C C . CYS A 1 164 ? 0.219 -1.211 -5.461 1 96 164 CYS A C 1
ATOM 1290 O O . CYS A 1 164 ? -0.23 -2.35 -5.605 1 96 164 CYS A O 1
ATOM 1292 N N . LEU A 1 165 ? -0.48 -0.108 -5.43 1 95.19 165 LEU A N 1
ATOM 1293 C CA . LEU A 1 165 ? -1.898 -0.186 -5.762 1 95.19 165 LEU A CA 1
ATOM 1294 C C . LEU A 1 165 ? -2.113 -0.058 -7.266 1 95.19 165 LEU A C 1
ATOM 1296 O O . LEU A 1 165 ? -1.646 0.9 -7.883 1 95.19 165 LEU A O 1
ATOM 1300 N N . TYR A 1 166 ? -2.73 -1.046 -7.805 1 92.5 166 TYR A N 1
ATOM 1301 C CA . TYR A 1 166 ? -2.875 -1.071 -9.258 1 92.5 166 TYR A CA 1
ATOM 1302 C C . TYR A 1 166 ? -4.336 -0.925 -9.664 1 92.5 166 TYR A C 1
ATOM 1304 O O . TYR A 1 166 ? -5.199 -1.66 -9.172 1 92.5 166 TYR A O 1
ATOM 1312 N N . ASP A 1 167 ? -4.598 0.2 -10.234 1 81.88 167 ASP A N 1
ATOM 1313 C CA . ASP A 1 167 ? -5.91 0.412 -10.836 1 81.88 167 ASP A CA 1
ATOM 1314 C C . ASP A 1 167 ? -5.801 0.61 -12.344 1 81.88 167 ASP A C 1
ATOM 1316 O O . ASP A 1 167 ? -4.773 1.077 -12.844 1 81.88 167 ASP A O 1
ATOM 1320 N N . GLU A 1 168 ? -6.516 -0.156 -13.125 1 62.47 168 GLU A N 1
ATOM 1321 C CA . GLU A 1 168 ? -6.445 0.019 -14.57 1 62.47 168 GLU A CA 1
ATOM 1322 C C . GLU A 1 168 ? -6.672 1.477 -14.969 1 62.47 168 GLU A C 1
ATOM 1324 O O . GLU A 1 168 ? -7.668 2.084 -14.57 1 62.47 168 GLU A O 1
ATOM 1329 N N . ILE A 1 169 ? -5.375 2.26 -15.055 1 50.78 169 ILE A N 1
ATOM 1330 C CA . ILE A 1 169 ? -5.453 3.625 -15.57 1 50.78 169 ILE A CA 1
ATOM 1331 C C . ILE A 1 169 ? -6.055 3.615 -16.969 1 50.78 169 ILE A C 1
ATOM 1333 O O . ILE A 1 169 ? -5.605 2.867 -17.844 1 50.78 169 ILE A O 1
ATOM 1337 N N . PRO A 1 170 ? -7.164 4.262 -17.109 1 44.19 170 PRO A N 1
ATOM 1338 C CA . PRO A 1 170 ? -7.695 4.305 -18.484 1 44.19 170 PRO A CA 1
ATOM 1339 C C . PRO A 1 170 ? -6.676 4.812 -19.5 1 44.19 170 PRO A C 1
ATOM 1341 O O . PRO A 1 170 ? -5.789 5.598 -19.141 1 44.19 170 PRO A O 1
ATOM 1344 N N . ALA A 1 171 ? -6.215 4.055 -20.453 1 39.75 171 ALA A N 1
ATOM 1345 C CA . ALA A 1 171 ? -5.348 4.453 -21.562 1 39.75 171 ALA A CA 1
ATOM 1346 C C . ALA A 1 171 ? -5.652 5.879 -22 1 39.75 171 ALA A C 1
ATOM 1348 O O . ALA A 1 171 ? -4.801 6.547 -22.594 1 39.75 171 ALA A O 1
ATOM 1349 N N . ASN A 1 172 ? -6.801 6.371 -21.922 1 35.94 172 ASN A N 1
ATOM 1350 C CA . ASN A 1 172 ? -7.133 7.633 -22.578 1 35.94 172 ASN A CA 1
ATOM 1351 C C . ASN A 1 172 ? -6.488 8.82 -21.859 1 35.94 172 ASN A C 1
ATOM 1353 O O . ASN A 1 172 ? -7.156 9.531 -21.109 1 35.94 172 ASN A O 1
ATOM 1357 N N . ILE A 1 173 ? -5.488 8.586 -21.156 1 39 173 ILE A N 1
ATOM 1358 C CA . ILE A 1 173 ? -4.883 9.844 -20.734 1 39 173 ILE A CA 1
ATOM 1359 C C . ILE A 1 173 ? -4.395 10.617 -21.969 1 39 173 ILE A C 1
ATOM 1361 O O . ILE A 1 173 ? -3.41 10.234 -22.594 1 39 173 ILE A O 1
ATOM 1365 N N . LYS A 1 174 ? -5.273 11.008 -22.859 1 34.59 174 LYS A N 1
ATOM 1366 C CA . LYS A 1 174 ? -4.891 12 -23.875 1 34.59 174 LYS A CA 1
ATOM 1367 C C . LYS A 1 174 ? -4.164 13.18 -23.234 1 34.59 174 LYS A C 1
ATOM 1369 O O . LYS A 1 174 ? -4.691 13.828 -22.328 1 34.59 174 LYS A O 1
ATOM 1374 N N . ARG A 1 175 ? -2.871 13.109 -23.094 1 32.94 175 ARG A N 1
ATOM 1375 C CA . ARG A 1 175 ? -2.229 14.414 -23.016 1 32.94 175 ARG A CA 1
ATOM 1376 C C . ARG A 1 175 ? -2.85 15.398 -24 1 32.94 175 ARG A C 1
ATOM 1378 O O . ARG A 1 175 ? -2.936 15.102 -25.203 1 32.94 175 ARG A O 1
ATOM 1385 N N . LYS A 1 176 ? -3.799 16.203 -23.594 1 33.09 176 LYS A N 1
ATOM 1386 C CA . LYS A 1 176 ? -4.16 17.312 -24.453 1 33.09 176 LYS A CA 1
ATOM 1387 C C . LYS A 1 176 ? -2.914 18 -25.016 1 33.09 176 LYS A C 1
ATOM 1389 O O . LYS A 1 176 ? -2.104 18.547 -24.25 1 33.09 176 LYS A O 1
ATOM 1394 N N . LYS A 1 177 ? -2.383 17.516 -26.094 1 34.59 177 LYS A N 1
ATOM 1395 C CA . LYS A 1 177 ? -1.465 18.312 -26.906 1 34.59 177 LYS A CA 1
ATOM 1396 C C . LYS A 1 177 ? -1.96 19.75 -27.031 1 34.59 177 LYS A C 1
ATOM 1398 O O . LYS A 1 177 ? -3.084 20 -27.484 1 34.59 177 LYS A O 1
ATOM 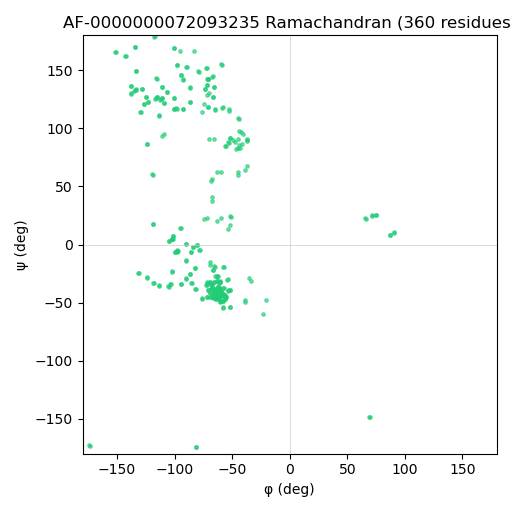1403 N N . ASN A 1 178 ? -1.596 20.672 -26.016 1 32.06 178 ASN A N 1
ATOM 1404 C CA . ASN A 1 178 ? -1.729 22.078 -26.344 1 32.06 178 ASN A CA 1
ATOM 1405 C C . ASN A 1 178 ? -1.304 22.359 -27.781 1 32.06 178 ASN A C 1
ATOM 1407 O O . ASN A 1 178 ? -0.121 22.266 -28.125 1 32.06 178 ASN A O 1
ATOM 1411 N N . ASN A 1 179 ? -1.978 21.828 -28.75 1 33.16 179 ASN A N 1
ATOM 1412 C CA . ASN A 1 179 ? -1.834 22.281 -30.125 1 33.16 179 ASN A CA 1
ATOM 1413 C C . ASN A 1 179 ? -1.978 23.797 -30.234 1 33.16 179 ASN A C 1
ATOM 1415 O O . ASN A 1 179 ? -3.016 24.297 -30.688 1 33.16 179 ASN A O 1
ATOM 1419 N N . GLU A 1 180 ? -1.757 24.703 -29.203 1 30.34 180 GLU A N 1
ATOM 1420 C CA . GLU A 1 180 ? -1.929 26.078 -29.672 1 30.34 180 GLU A CA 1
ATOM 1421 C C . GLU A 1 180 ? -0.898 26.422 -30.734 1 30.34 180 GLU A C 1
ATOM 1423 O O . GLU A 1 180 ? 0.156 26.984 -30.438 1 30.34 180 GLU A O 1
ATOM 1428 N N . ASP A 1 181 ? -0.221 25.531 -31.453 1 29.98 181 ASP A N 1
ATOM 1429 C CA . ASP A 1 181 ? 0.521 26.219 -32.5 1 29.98 181 ASP A CA 1
ATOM 1430 C C . ASP A 1 181 ? -0.425 26.828 -33.531 1 29.98 181 ASP A C 1
ATOM 1432 O O . ASP A 1 181 ? -0.043 27.047 -34.688 1 29.98 181 ASP A O 1
ATOM 1436 N N . ASP A 1 182 ? -1.668 27.422 -33.188 1 23.78 182 ASP A N 1
ATOM 1437 C CA . ASP A 1 182 ? -1.882 28.406 -34.25 1 23.78 182 ASP A CA 1
ATOM 1438 C C . ASP A 1 182 ? -0.924 29.594 -34.125 1 23.78 182 ASP A C 1
ATOM 1440 O O . ASP A 1 182 ? -0.664 30.062 -33 1 23.78 182 ASP A O 1
ATOM 1444 N N . MET B 1 1 ? 4.371 7.645 49.562 1 20.69 1 MET B N 1
ATOM 1445 C CA . MET B 1 1 ? 3.551 8.227 48.5 1 20.69 1 MET B CA 1
ATOM 1446 C C . MET B 1 1 ? 4.23 8.078 47.125 1 20.69 1 MET B C 1
ATOM 1448 O O . MET B 1 1 ? 5.281 8.672 46.906 1 20.69 1 MET B O 1
ATOM 1452 N N . VAL B 1 2 ? 4.254 7 46.469 1 29 2 VAL B N 1
ATOM 1453 C CA . VAL B 1 2 ? 5.082 6.695 45.312 1 29 2 VAL B CA 1
ATOM 1454 C C .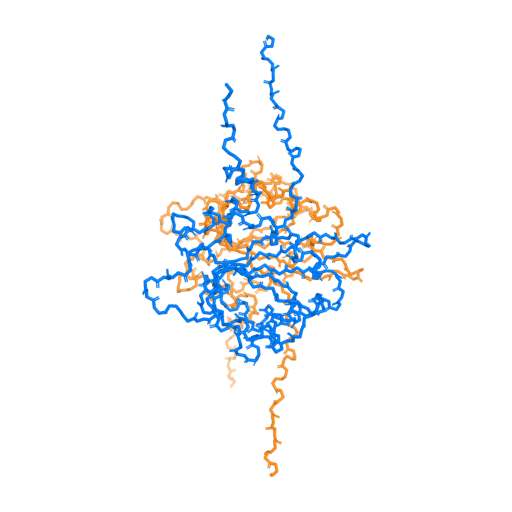 VAL B 1 2 ? 4.676 7.586 44.125 1 29 2 VAL B C 1
ATOM 1456 O O . VAL B 1 2 ? 3.516 7.574 43.719 1 29 2 VAL B O 1
ATOM 1459 N N . GLU B 1 3 ? 5.258 8.852 43.844 1 27.3 3 GLU B N 1
ATOM 1460 C CA . GLU B 1 3 ? 4.914 9.852 42.844 1 27.3 3 GLU B CA 1
ATOM 1461 C C . GLU B 1 3 ? 4.914 9.25 41.438 1 27.3 3 GLU B C 1
ATOM 1463 O O . GLU B 1 3 ? 5.902 8.648 41.031 1 27.3 3 GLU B O 1
ATOM 1468 N N . LEU B 1 4 ? 3.836 8.625 40.969 1 32.41 4 LEU B N 1
ATOM 1469 C CA . LEU B 1 4 ? 3.625 8.227 39.562 1 32.41 4 LEU B CA 1
ATOM 1470 C C . LEU B 1 4 ? 4.043 9.336 38.625 1 32.41 4 LEU B C 1
ATOM 1472 O O . LEU B 1 4 ? 3.596 10.477 38.75 1 32.41 4 LEU B O 1
ATOM 1476 N N . ASN B 1 5 ? 5.375 9.438 38.312 1 35.22 5 ASN B N 1
ATOM 1477 C CA . ASN B 1 5 ? 5.809 10.562 37.5 1 35.22 5 ASN B CA 1
ATOM 1478 C C . ASN B 1 5 ? 4.859 10.805 36.312 1 35.22 5 ASN B C 1
ATOM 1480 O O . ASN B 1 5 ? 4.625 9.906 35.5 1 35.22 5 ASN B O 1
ATOM 1484 N N . PRO B 1 6 ? 3.889 11.688 36.281 1 35.81 6 PRO B N 1
ATOM 1485 C CA . PRO B 1 6 ? 2.867 12.109 35.312 1 35.81 6 PRO B CA 1
ATOM 1486 C C . PRO B 1 6 ? 3.383 12.141 33.875 1 35.81 6 PRO B C 1
ATOM 1488 O O . PRO B 1 6 ? 2.605 11.969 32.938 1 35.81 6 PRO B O 1
ATOM 1491 N N . ASP B 1 7 ? 4.508 12.703 33.562 1 36.03 7 ASP B N 1
ATOM 1492 C CA . ASP B 1 7 ? 5.105 12.969 32.25 1 36.03 7 ASP B CA 1
ATOM 1493 C C . ASP B 1 7 ? 5.355 11.68 31.484 1 36.03 7 ASP B C 1
ATOM 1495 O O . ASP B 1 7 ? 5.75 11.711 30.312 1 36.03 7 ASP B O 1
ATOM 1499 N N . GLN B 1 8 ? 5.676 10.539 32.031 1 37.91 8 GLN B N 1
ATOM 1500 C CA . GLN B 1 8 ? 6.062 9.234 31.484 1 37.91 8 GLN B CA 1
ATOM 1501 C C . GLN B 1 8 ? 4.887 8.555 30.797 1 37.91 8 GLN B C 1
ATOM 1503 O O . GLN B 1 8 ? 4.957 7.367 30.469 1 37.91 8 GLN B O 1
ATOM 1508 N N . ALA B 1 9 ? 3.627 8.906 31 1 37.25 9 ALA B N 1
ATOM 1509 C CA . ALA B 1 9 ? 2.451 8.336 30.344 1 37.25 9 ALA B CA 1
ATOM 1510 C C . ALA B 1 9 ? 2.586 8.383 28.828 1 37.25 9 ALA B C 1
ATOM 1512 O O . ALA B 1 9 ? 1.938 9.203 28.172 1 37.25 9 ALA B O 1
ATOM 1513 N N . GLN B 1 10 ? 3.633 8.617 28.25 1 46.28 10 GLN B N 1
ATOM 1514 C CA . GLN B 1 10 ? 3.742 8.531 26.797 1 46.28 10 GLN B CA 1
ATOM 1515 C C . GLN B 1 10 ? 3.064 7.273 26.266 1 46.28 10 GLN B C 1
ATOM 1517 O O . GLN B 1 10 ? 3.611 6.176 26.375 1 46.28 10 GLN B O 1
ATOM 1522 N N . SER B 1 11 ? 1.709 7.105 26.453 1 51.12 11 SER B N 1
ATOM 1523 C CA . SER B 1 11 ? 0.811 6.039 26.031 1 51.12 11 SER B CA 1
ATOM 1524 C C . SER B 1 11 ? 1.194 5.523 24.641 1 51.12 11 SER B C 1
ATOM 1526 O O . SER B 1 11 ? 1.278 6.297 23.688 1 51.12 11 SER B O 1
ATOM 1528 N N . SER B 1 12 ? 2.033 4.547 24.609 1 65.5 12 SER B N 1
ATOM 1529 C CA . SER B 1 12 ? 2.361 3.814 23.391 1 65.5 12 SER B CA 1
ATOM 1530 C C . SER B 1 12 ? 1.104 3.477 22.594 1 65.5 12 SER B C 1
ATOM 1532 O O . SER B 1 12 ? 0.055 3.189 23.172 1 65.5 12 SER B O 1
ATOM 1534 N N . SER B 1 13 ? 0.961 4.215 21.375 1 83.62 13 SER B N 1
ATOM 1535 C CA . SER B 1 13 ? -0.08 3.82 20.438 1 83.62 13 SER B CA 1
ATOM 1536 C C . SER B 1 13 ? 0.468 2.881 19.375 1 83.62 13 SER B C 1
ATOM 1538 O O . SER B 1 13 ? 1.659 2.916 19.062 1 83.62 13 SER B O 1
ATOM 1540 N N . ALA B 1 14 ? -0.344 2.006 18.984 1 87.81 14 ALA B N 1
ATOM 1541 C CA . ALA B 1 14 ? 0.036 1.026 17.969 1 87.81 14 ALA B CA 1
ATOM 1542 C C . ALA B 1 14 ? 0.616 1.711 16.734 1 87.81 14 ALA B C 1
ATOM 1544 O O . ALA B 1 14 ? 1.646 1.286 16.219 1 87.81 14 ALA B O 1
ATOM 1545 N N . LEU B 1 15 ? 0.045 2.797 16.391 1 93.44 15 LEU B N 1
ATOM 1546 C CA . LEU B 1 15 ? 0.496 3.48 15.18 1 93.44 15 LEU B CA 1
ATOM 1547 C C . LEU B 1 15 ? 1.868 4.113 15.398 1 93.44 15 LEU B C 1
ATOM 1549 O O . LEU B 1 15 ? 2.754 3.984 14.547 1 93.44 15 LEU B O 1
ATOM 1553 N N . ALA B 1 16 ? 2.057 4.766 16.5 1 95.38 16 ALA B N 1
ATOM 1554 C CA . ALA B 1 16 ? 3.35 5.371 16.812 1 95.38 16 ALA B CA 1
ATOM 1555 C C . ALA B 1 16 ? 4.457 4.316 16.828 1 95.38 16 ALA B C 1
ATOM 1557 O O . ALA B 1 16 ? 5.539 4.535 16.281 1 95.38 16 ALA B O 1
ATOM 1558 N N . ASP B 1 17 ? 4.133 3.211 17.406 1 93.88 17 ASP B N 1
ATOM 1559 C CA . ASP B 1 17 ? 5.109 2.129 17.484 1 93.88 17 ASP B CA 1
ATOM 1560 C C . ASP B 1 17 ? 5.465 1.601 16.109 1 93.88 17 ASP B C 1
ATOM 1562 O O . ASP B 1 17 ? 6.629 1.327 15.812 1 93.88 17 ASP B O 1
ATOM 1566 N N . HIS B 1 18 ? 4.426 1.475 15.32 1 93.75 18 HIS B N 1
ATOM 1567 C CA . HIS B 1 18 ? 4.656 1.038 13.945 1 93.75 18 HIS B CA 1
ATOM 1568 C C . HIS B 1 18 ? 5.574 2.006 13.203 1 93.75 18 HIS B C 1
ATOM 1570 O O . HIS B 1 18 ? 6.473 1.582 12.477 1 93.75 18 HIS B O 1
ATOM 1576 N N . MET B 1 19 ? 5.383 3.309 13.422 1 95.81 19 MET B N 1
ATOM 1577 C CA . MET B 1 19 ? 6.184 4.301 12.703 1 95.81 19 MET B CA 1
ATOM 1578 C C . MET B 1 19 ? 7.621 4.309 13.211 1 95.81 19 MET B C 1
ATOM 1580 O O . MET B 1 19 ? 8.555 4.512 12.43 1 95.81 19 MET B O 1
ATOM 1584 N N . LYS B 1 20 ? 7.816 4.027 14.523 1 95.38 20 LYS B N 1
ATOM 1585 C CA . LYS B 1 20 ? 9.172 3.896 15.047 1 95.38 20 LYS B CA 1
ATOM 1586 C C . LYS B 1 20 ? 9.93 2.773 14.336 1 95.38 20 LYS B C 1
ATOM 1588 O O . LYS B 1 20 ? 11.102 2.932 13.984 1 95.38 20 LYS B O 1
ATOM 1593 N N . VAL B 1 21 ? 9.203 1.709 14.148 1 94.25 21 VAL B N 1
ATOM 1594 C CA . VAL B 1 21 ? 9.805 0.58 13.445 1 94.25 21 VAL B CA 1
ATOM 1595 C C . VAL B 1 21 ? 10.078 0.961 11.992 1 94.25 21 VAL B C 1
ATOM 1597 O O . VAL B 1 21 ? 11.172 0.707 11.477 1 94.25 21 VAL B O 1
ATOM 1600 N N . ALA B 1 22 ? 9.148 1.609 11.367 1 95.12 22 ALA B N 1
ATOM 1601 C CA . ALA B 1 22 ? 9.234 1.944 9.945 1 95.12 22 ALA B CA 1
ATOM 1602 C C . ALA B 1 22 ? 10.422 2.859 9.672 1 95.12 22 ALA B C 1
ATOM 1604 O O . ALA B 1 22 ? 11.062 2.754 8.617 1 95.12 22 ALA B O 1
ATOM 1605 N N . PHE B 1 23 ? 10.711 3.742 10.562 1 96.75 23 PHE B N 1
ATOM 1606 C CA . PHE B 1 23 ? 11.766 4.719 10.32 1 96.75 23 PHE B CA 1
ATOM 1607 C C . PHE B 1 23 ? 13.078 4.27 10.953 1 96.75 23 PHE B C 1
ATOM 1609 O O . PHE B 1 23 ? 14.109 4.918 10.781 1 96.75 23 PHE B O 1
ATOM 1616 N N . GLY B 1 24 ? 13.008 3.139 11.719 1 94.81 24 GLY B N 1
ATOM 1617 C CA . GLY B 1 24 ? 14.211 2.523 12.25 1 94.81 24 GLY B CA 1
ATOM 1618 C C . GLY B 1 24 ? 14.883 3.361 13.32 1 94.81 24 GLY B C 1
ATOM 1619 O O . GLY B 1 24 ? 14.219 4.105 14.047 1 94.81 24 GLY B O 1
ATOM 1620 N N . PRO B 1 25 ? 16.172 3.27 13.391 1 94.44 25 PRO B N 1
ATOM 1621 C CA . PRO B 1 25 ? 16.906 3.908 14.484 1 94.44 25 PRO B CA 1
ATOM 1622 C C . PRO B 1 25 ? 16.844 5.434 14.422 1 94.44 25 PRO B C 1
ATOM 1624 O O . PRO B 1 25 ? 17.047 6.102 15.438 1 94.44 25 PRO B O 1
ATOM 1627 N N . SER B 1 26 ? 16.578 5.996 13.289 1 94.94 26 SER B N 1
ATOM 1628 C CA . SER B 1 26 ? 16.594 7.445 13.125 1 94.94 26 SER B CA 1
ATOM 1629 C C . SER B 1 26 ? 15.203 8.047 13.305 1 94.94 26 SER B C 1
ATOM 1631 O O . SER B 1 26 ? 14.984 9.211 12.984 1 94.94 26 SER B O 1
ATOM 1633 N N . TRP B 1 27 ? 14.344 7.211 13.852 1 94.81 27 TRP B N 1
ATOM 1634 C CA . TRP B 1 27 ? 12.945 7.641 13.898 1 94.81 27 TRP B CA 1
ATOM 1635 C C . TRP B 1 27 ? 12.797 8.93 14.703 1 94.81 27 TRP B C 1
ATOM 1637 O O . TRP B 1 27 ? 12.023 9.812 14.336 1 94.81 27 TRP B O 1
ATOM 1647 N N . LYS B 1 28 ? 13.516 9.07 15.734 1 94.19 28 LYS B N 1
ATOM 1648 C CA . LYS B 1 28 ? 13.383 10.25 16.594 1 94.19 28 LYS B CA 1
ATOM 1649 C C . LYS B 1 28 ? 13.812 11.516 15.852 1 94.19 28 LYS B C 1
ATOM 1651 O O . LYS B 1 28 ? 13.117 12.531 15.891 1 94.19 28 LYS B O 1
ATOM 1656 N N . GLU B 1 29 ? 14.898 11.445 15.195 1 92.44 29 GLU B N 1
ATOM 1657 C CA . GLU B 1 29 ? 15.438 12.578 14.445 1 92.44 29 GLU B CA 1
ATOM 1658 C C . GLU B 1 29 ? 14.508 12.977 13.305 1 92.44 29 GLU B C 1
ATOM 1660 O O . GLU B 1 29 ? 14.273 14.172 13.07 1 92.44 29 GLU B O 1
ATOM 1665 N N . ILE B 1 30 ? 13.953 11.992 12.688 1 93.94 30 ILE B N 1
ATOM 1666 C CA . ILE B 1 30 ? 13.172 12.219 11.477 1 93.94 30 ILE B CA 1
ATOM 1667 C C . ILE B 1 30 ? 11.758 12.664 11.844 1 93.94 30 ILE B C 1
ATOM 1669 O O . ILE B 1 30 ? 11.219 13.594 11.234 1 93.94 30 ILE B O 1
ATOM 1673 N N . LEU B 1 31 ? 11.211 12.062 12.914 1 95.56 31 LEU B N 1
ATOM 1674 C CA . LEU B 1 31 ? 9.789 12.25 13.164 1 95.56 31 LEU B CA 1
ATOM 1675 C C . LEU B 1 31 ? 9.562 13.266 14.281 1 95.56 31 LEU B C 1
ATOM 1677 O O . LEU B 1 31 ? 8.523 13.93 14.328 1 95.56 31 LEU B O 1
ATOM 1681 N N . CYS B 1 32 ? 10.508 13.469 15.117 1 93.94 32 CYS B N 1
ATOM 1682 C CA . CYS B 1 32 ? 10.203 14.211 16.344 1 93.94 32 CYS B CA 1
ATOM 1683 C C . CYS B 1 32 ? 10.922 15.555 16.359 1 93.94 32 CYS B C 1
ATOM 1685 O O . CYS B 1 32 ? 10.383 16.547 16.844 1 93.94 32 CYS B O 1
ATOM 1687 N N . GLU B 1 33 ? 12.055 15.656 15.875 1 88.38 33 GLU B N 1
ATOM 1688 C CA . GLU B 1 33 ? 12.922 16.797 16.125 1 88.38 33 GLU B CA 1
ATOM 1689 C C . GLU B 1 33 ? 12.438 18.031 15.359 1 88.38 33 GLU B C 1
ATOM 1691 O O . GLU B 1 33 ? 12.008 17.922 14.203 1 88.38 33 GLU B O 1
ATOM 1696 N N . LYS B 1 34 ? 12.383 19.156 15.984 1 82.12 34 LYS B N 1
ATOM 1697 C CA . LYS B 1 34 ? 11.945 20.422 15.422 1 82.12 34 LYS B CA 1
ATOM 1698 C C . LYS B 1 34 ? 13.031 21.031 14.531 1 82.12 34 LYS B C 1
ATOM 1700 O O . LYS B 1 34 ? 12.719 21.75 13.578 1 82.12 34 LYS B O 1
ATOM 1705 N N . GLU B 1 35 ? 14.289 21.031 15.094 1 68.5 35 GLU B N 1
ATOM 1706 C CA . GLU B 1 35 ? 15.383 21.656 14.359 1 68.5 35 GLU B CA 1
ATOM 1707 C C . GLU B 1 35 ? 16.359 20.609 13.828 1 68.5 35 GLU B C 1
ATOM 1709 O O . GLU B 1 35 ? 16.594 19.578 14.477 1 68.5 35 GLU B O 1
ATOM 1714 N N . LEU B 1 36 ? 16.188 20.203 12.625 1 56.91 36 LEU B N 1
ATOM 1715 C CA . LEU B 1 36 ? 17.344 19.406 12.211 1 56.91 36 LEU B CA 1
ATOM 1716 C C . LEU B 1 36 ? 18.531 20.312 11.883 1 56.91 36 LEU B C 1
ATOM 1718 O O . LEU B 1 36 ? 18.344 21.438 11.398 1 56.91 36 LEU B O 1
ATOM 1722 N N . ASP B 1 37 ? 19.609 20.172 12.734 1 54.28 37 ASP B N 1
ATOM 1723 C CA . ASP B 1 37 ? 20.766 21.047 12.547 1 54.28 37 ASP B CA 1
ATOM 1724 C C . ASP B 1 37 ? 20.797 21.625 11.133 1 54.28 37 ASP B C 1
ATOM 1726 O O . ASP B 1 37 ? 21.188 22.766 10.938 1 54.28 37 ASP B O 1
ATOM 1730 N N . GLY B 1 38 ? 20.609 20.766 10 1 57.06 38 GLY B N 1
ATOM 1731 C CA . GLY B 1 38 ? 20.688 21.125 8.594 1 57.06 38 GLY B CA 1
ATOM 1732 C C . GLY B 1 38 ? 19.328 21.453 7.992 1 57.06 38 GLY B C 1
ATOM 1733 O O . GLY B 1 38 ? 18.297 21.344 8.656 1 57.06 38 GLY B O 1
ATOM 1734 N N . THR B 1 39 ? 19.234 22.109 6.703 1 64.62 39 THR B N 1
ATOM 1735 C CA . THR B 1 39 ? 18.312 22.891 5.895 1 64.62 39 THR B CA 1
ATOM 1736 C C . THR B 1 39 ? 17.125 22.031 5.445 1 64.62 39 THR B C 1
ATOM 1738 O O . THR B 1 39 ? 17.203 21.359 4.418 1 64.62 39 THR B O 1
ATOM 1741 N N . VAL B 1 40 ? 16.422 21.391 6.492 1 71.44 40 VAL B N 1
ATOM 1742 C CA . VAL B 1 40 ? 15.18 20.859 5.918 1 71.44 40 VAL B CA 1
ATOM 1743 C C . VAL B 1 40 ? 14.219 22.016 5.617 1 71.44 40 VAL B C 1
ATOM 1745 O O . VAL B 1 40 ? 13.992 22.875 6.465 1 71.44 40 VAL B O 1
ATOM 1748 N N . ASP B 1 41 ? 13.812 21.922 4.43 1 83.25 41 ASP B N 1
ATOM 1749 C CA . ASP B 1 41 ? 12.867 22.938 4.004 1 83.25 41 ASP B CA 1
ATOM 1750 C C . ASP B 1 41 ? 11.508 22.75 4.676 1 83.25 41 ASP B C 1
ATOM 1752 O O . ASP B 1 41 ? 11.125 21.625 4.992 1 83.25 41 ASP B O 1
ATOM 1756 N N . PRO B 1 42 ? 10.93 23.828 4.992 1 88.31 42 PRO B N 1
ATOM 1757 C CA . PRO B 1 42 ? 9.602 23.75 5.59 1 88.31 42 PRO B CA 1
ATOM 1758 C C . PRO B 1 42 ? 8.586 23.062 4.676 1 88.31 42 PRO B C 1
ATOM 1760 O O . PRO B 1 42 ? 8.805 22.969 3.467 1 88.31 42 PRO B O 1
ATOM 1763 N N . GLY B 1 43 ? 7.52 22.484 5.27 1 93.94 43 GLY B N 1
ATOM 1764 C CA . GLY B 1 43 ? 6.414 21.922 4.512 1 93.94 43 GLY B CA 1
ATOM 1765 C C . GLY B 1 43 ? 6.75 20.609 3.854 1 93.94 43 GLY B C 1
ATOM 1766 O O . GLY B 1 43 ? 6.215 20.281 2.791 1 93.94 43 GLY B O 1
ATOM 1767 N N . GLN B 1 44 ? 7.73 19.906 4.441 1 96.06 44 GLN B N 1
ATOM 1768 C CA . GLN B 1 44 ? 8.148 18.625 3.869 1 96.06 44 GLN B CA 1
ATOM 1769 C C . GLN B 1 44 ? 8.039 17.5 4.895 1 96.06 44 GLN B C 1
ATOM 1771 O O . GLN B 1 44 ? 9.031 17.141 5.531 1 96.06 44 GLN B O 1
ATOM 1776 N N . PRO B 1 45 ? 6.902 16.906 5.008 1 97.44 45 PRO B N 1
ATOM 1777 C CA . PRO B 1 45 ? 6.746 15.828 5.992 1 97.44 45 PRO B CA 1
ATOM 1778 C C . PRO B 1 45 ? 7.469 14.547 5.582 1 97.44 45 PRO B C 1
ATOM 1780 O O . PRO B 1 45 ? 7.648 14.289 4.391 1 97.44 45 PRO B O 1
ATOM 1783 N N . ALA B 1 46 ? 7.879 13.773 6.578 1 97.69 46 ALA B N 1
ATOM 1784 C CA . ALA B 1 46 ? 8.438 12.445 6.352 1 97.69 46 ALA B CA 1
ATOM 1785 C C . ALA B 1 46 ? 7.344 11.383 6.371 1 97.69 46 ALA B C 1
ATOM 1787 O O . ALA B 1 46 ? 7.48 10.328 5.738 1 97.69 46 ALA B O 1
ATOM 1788 N N . LEU B 1 47 ? 6.312 11.656 7.109 1 98.44 47 LEU B N 1
ATOM 1789 C CA . LEU B 1 47 ? 5.172 10.758 7.281 1 98.44 47 LEU B CA 1
ATOM 1790 C C . LEU B 1 47 ? 3.869 11.461 6.926 1 98.44 47 LEU B C 1
ATOM 1792 O O . LEU B 1 47 ? 3.6 12.562 7.414 1 98.44 47 LEU B O 1
ATOM 1796 N N . LEU B 1 48 ? 3.088 10.867 6.047 1 98.75 48 LEU B N 1
ATOM 1797 C CA . LEU B 1 48 ? 1.785 11.391 5.648 1 98.75 48 LEU B CA 1
ATOM 1798 C C . LEU B 1 48 ? 0.688 10.359 5.891 1 98.75 48 LEU B C 1
ATOM 1800 O O . LEU B 1 48 ? 0.775 9.227 5.402 1 98.75 48 LEU B O 1
ATOM 1804 N N . VAL B 1 49 ? -0.293 10.742 6.68 1 98.62 49 VAL B N 1
ATOM 1805 C CA . VAL B 1 49 ? -1.469 9.914 6.91 1 98.62 49 VAL B CA 1
ATOM 1806 C C . VAL B 1 49 ? -2.631 10.406 6.055 1 98.62 49 VAL B C 1
ATOM 1808 O O . VAL B 1 49 ? -2.963 11.594 6.074 1 98.62 49 VAL B O 1
ATOM 1811 N N . VAL B 1 50 ? -3.199 9.516 5.285 1 98.69 50 VAL B N 1
ATOM 1812 C CA . VAL B 1 50 ? -4.336 9.844 4.434 1 98.69 50 VAL B CA 1
ATOM 1813 C C . VAL B 1 50 ? -5.586 9.125 4.941 1 98.69 50 VAL B C 1
ATOM 1815 O O . VAL B 1 50 ? -5.582 7.902 5.102 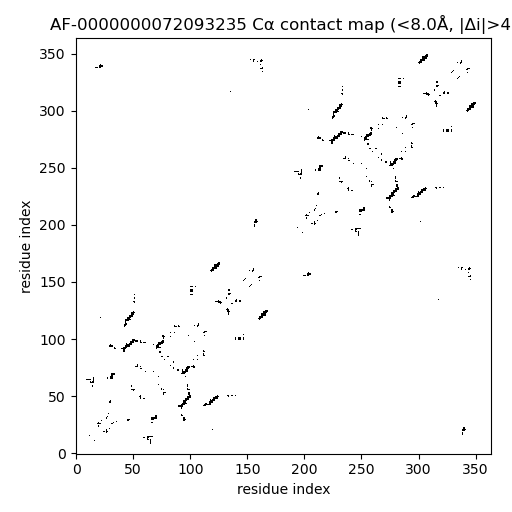1 98.69 50 VAL B O 1
ATOM 1818 N N . SER B 1 51 ? -6.617 9.898 5.195 1 97.75 51 SER B N 1
ATOM 1819 C CA . SER B 1 51 ? -7.805 9.312 5.809 1 97.75 51 SER B CA 1
ATOM 1820 C C . SER B 1 51 ? -9.078 9.789 5.113 1 97.75 51 SER B C 1
ATOM 1822 O O . SER B 1 51 ? -9.031 10.711 4.297 1 97.75 51 SER B O 1
ATOM 1824 N N . LEU B 1 52 ? -10.156 9.148 5.469 1 96.94 52 LEU B N 1
ATOM 1825 C CA . LEU B 1 52 ? -11.469 9.344 4.859 1 96.94 52 LEU B CA 1
ATOM 1826 C C . LEU B 1 52 ? -12.039 10.719 5.211 1 96.94 52 LEU B C 1
ATOM 1828 O O . LEU B 1 52 ? -12.758 11.312 4.414 1 96.94 52 LEU B O 1
ATOM 1832 N N . SER B 1 53 ? -11.711 11.195 6.383 1 96.81 53 SER B N 1
ATOM 1833 C CA . SER B 1 53 ? -12.359 12.391 6.895 1 96.81 53 SER B CA 1
ATOM 1834 C C . SER B 1 53 ? -11.445 13.164 7.836 1 96.81 53 SER B C 1
ATOM 1836 O O . SER B 1 53 ? -10.43 12.633 8.297 1 96.81 53 SER B O 1
ATOM 1838 N N . ALA B 1 54 ? -11.906 14.43 8.07 1 97.56 54 ALA B N 1
ATOM 1839 C CA . ALA B 1 54 ? -11.188 15.242 9.055 1 97.56 54 ALA B CA 1
ATOM 1840 C C . ALA B 1 54 ? -11.156 14.555 10.414 1 97.56 54 ALA B C 1
ATOM 1842 O O . ALA B 1 54 ? -10.125 14.531 11.086 1 97.56 54 ALA B O 1
ATOM 1843 N N . LEU B 1 55 ? -12.25 13.977 10.828 1 96.25 55 LEU B N 1
ATOM 1844 C CA . LEU B 1 55 ? -12.352 13.328 12.125 1 96.25 55 LEU B CA 1
ATOM 1845 C C . LEU B 1 55 ? -11.391 12.141 12.219 1 96.25 55 LEU B C 1
ATOM 1847 O O . LEU B 1 55 ? -10.688 11.984 13.211 1 96.25 55 LEU B O 1
ATOM 1851 N N . ARG B 1 56 ? -11.375 11.352 11.188 1 95.25 56 ARG B N 1
ATOM 1852 C CA . ARG B 1 56 ? -10.453 10.227 11.156 1 95.25 56 ARG B CA 1
ATOM 1853 C C . ARG B 1 56 ? -9 10.703 11.195 1 95.25 56 ARG B C 1
ATOM 1855 O O . ARG B 1 56 ? -8.164 10.109 11.875 1 95.25 56 ARG B O 1
ATOM 1862 N N . SER B 1 57 ? -8.703 11.766 10.445 1 97.44 57 SER B N 1
ATOM 1863 C CA . SER B 1 57 ? -7.371 12.344 10.453 1 97.44 57 SER B CA 1
ATOM 1864 C C . SER B 1 57 ? -6.949 12.75 11.859 1 97.44 57 SER B C 1
ATOM 1866 O O . SER B 1 57 ? -5.824 12.484 12.281 1 97.44 57 SER B O 1
ATOM 1868 N N . LEU B 1 58 ? -7.855 13.367 12.562 1 96.69 58 LEU B N 1
ATOM 1869 C CA . LEU B 1 58 ? -7.578 13.805 13.93 1 96.69 58 LEU B CA 1
ATOM 1870 C C . LEU B 1 58 ? -7.355 12.609 14.844 1 96.69 58 LEU B C 1
ATOM 1872 O O . LEU B 1 58 ? -6.477 12.641 15.711 1 96.69 58 LEU B O 1
ATOM 1876 N N . ASP B 1 59 ? -8.164 11.555 14.695 1 95.56 59 ASP B N 1
ATOM 1877 C CA . ASP B 1 59 ? -8 10.336 15.484 1 95.56 59 ASP B CA 1
ATOM 1878 C C . ASP B 1 59 ? -6.602 9.758 15.32 1 95.56 59 ASP B C 1
ATOM 1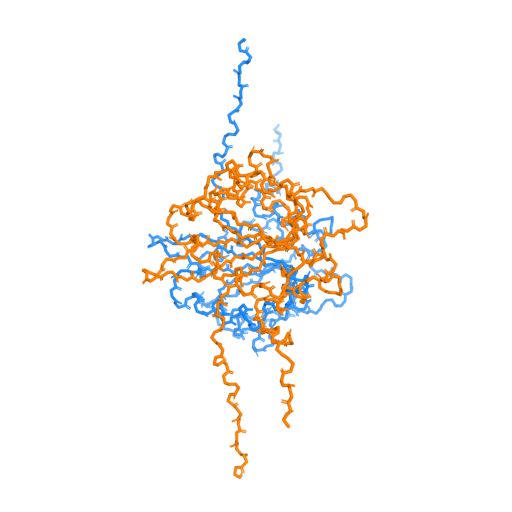880 O O . ASP B 1 59 ? -5.965 9.359 16.297 1 95.56 59 ASP B O 1
ATOM 1884 N N . LEU B 1 60 ? -6.137 9.742 14.102 1 96.25 60 LEU B N 1
ATOM 1885 C CA . LEU B 1 60 ? -4.828 9.164 13.828 1 96.25 60 LEU B CA 1
ATOM 1886 C C . LEU B 1 60 ? -3.715 10.078 14.344 1 96.25 60 LEU B C 1
ATOM 1888 O O . LEU B 1 60 ? -2.682 9.594 14.812 1 96.25 60 LEU B O 1
ATOM 1892 N N . LEU B 1 61 ? -3.922 11.383 14.273 1 96.75 61 LEU B N 1
ATOM 1893 C CA . LEU B 1 61 ? -2.949 12.312 14.844 1 96.75 61 LEU B CA 1
ATOM 1894 C C . LEU B 1 61 ? -2.836 12.117 16.359 1 96.75 61 LEU B C 1
ATOM 1896 O O . LEU B 1 61 ? -1.746 12.227 16.922 1 96.75 61 LEU B O 1
ATOM 1900 N N . ARG B 1 62 ? -3.945 11.852 17.016 1 95.94 62 ARG B N 1
ATOM 1901 C CA . ARG B 1 62 ? -3.918 11.57 18.438 1 95.94 62 ARG B CA 1
ATOM 1902 C C . ARG B 1 62 ? -3.066 10.344 18.734 1 95.94 62 ARG B C 1
ATOM 1904 O O . ARG B 1 62 ? -2.299 10.328 19.703 1 95.94 62 ARG B O 1
ATOM 1911 N N . GLU B 1 63 ? -3.184 9.32 17.906 1 94.19 63 GLU B N 1
ATOM 1912 C CA . GLU B 1 63 ? -2.385 8.109 18.078 1 94.19 63 GLU B CA 1
ATOM 1913 C C . GLU B 1 63 ? -0.9 8.391 17.875 1 94.19 63 GLU B C 1
ATOM 1915 O O . GLU B 1 63 ? -0.048 7.648 18.359 1 94.19 63 GLU B O 1
ATOM 1920 N N . LEU B 1 64 ? -0.584 9.5 17.203 1 96.75 64 LEU B N 1
ATOM 1921 C CA . LEU B 1 64 ? 0.801 9.82 16.875 1 96.75 64 LEU B CA 1
ATOM 1922 C C . LEU B 1 64 ? 1.354 10.883 17.828 1 96.75 64 LEU B C 1
ATOM 1924 O O . LEU B 1 64 ? 2.49 11.336 17.656 1 96.75 64 LEU B O 1
ATOM 1928 N N . ARG B 1 65 ? 0.646 11.273 18.781 1 95.06 65 ARG B N 1
ATOM 1929 C CA . ARG B 1 65 ? 0.999 12.344 19.703 1 95.06 65 ARG B CA 1
ATOM 1930 C C . ARG B 1 65 ? 2.365 12.102 20.328 1 95.06 65 ARG B C 1
ATOM 1932 O O . ARG B 1 65 ? 3.164 13.031 20.469 1 95.06 65 ARG B O 1
ATOM 1939 N N . PRO B 1 66 ? 2.686 10.852 20.672 1 94.69 66 PRO B N 1
ATOM 1940 C CA . PRO B 1 66 ? 4.004 10.609 21.266 1 94.69 66 PRO B CA 1
ATOM 1941 C C . PRO B 1 66 ? 5.148 11.055 20.359 1 94.69 66 PRO B C 1
ATOM 1943 O O . PRO B 1 66 ? 6.273 11.25 20.828 1 94.69 66 PRO B O 1
ATOM 1946 N N . LEU B 1 67 ? 4.879 11.203 19.109 1 96.25 67 LEU B N 1
ATOM 1947 C CA . LEU B 1 67 ? 5.93 11.547 18.156 1 96.25 67 LEU B CA 1
ATOM 1948 C C . LEU B 1 67 ? 5.91 13.031 17.828 1 96.25 67 LEU B C 1
ATOM 1950 O O . LEU B 1 67 ? 6.797 13.531 17.125 1 96.25 67 LEU B O 1
ATOM 1954 N N . THR B 1 68 ? 4.883 13.758 18.344 1 94.5 68 THR B N 1
ATOM 1955 C CA . THR B 1 68 ? 4.684 15.109 17.844 1 94.5 68 THR B CA 1
ATOM 1956 C C . THR B 1 68 ? 4.832 16.125 18.969 1 94.5 68 THR B C 1
ATOM 1958 O O . THR B 1 68 ? 4.336 17.25 18.875 1 94.5 68 THR B O 1
ATOM 1961 N N . SER B 1 69 ? 5.422 15.758 20.031 1 91 69 SER B N 1
ATOM 1962 C CA . SER B 1 69 ? 5.582 16.641 21.172 1 91 69 SER B CA 1
ATOM 1963 C C . SER B 1 69 ? 6.516 17.797 20.859 1 91 69 SER B C 1
ATOM 1965 O O . SER B 1 69 ? 6.262 18.938 21.25 1 91 69 SER B O 1
ATOM 1967 N N . GLU B 1 70 ? 7.562 17.609 20.078 1 90.88 70 GLU B N 1
ATOM 1968 C CA . GLU B 1 70 ? 8.562 18.625 19.781 1 90.88 70 GLU B CA 1
ATOM 1969 C C . GLU B 1 70 ? 8.227 19.359 18.484 1 90.88 70 GLU B C 1
ATOM 1971 O O . GLU B 1 70 ? 8.594 20.531 18.312 1 90.88 70 GLU B O 1
ATOM 1976 N N . CYS B 1 71 ? 7.668 18.641 17.594 1 92.31 71 CYS B N 1
ATOM 1977 C CA . CYS B 1 71 ? 7.27 19.188 16.312 1 92.31 71 CYS B CA 1
ATOM 1978 C C . CYS B 1 71 ? 5.824 18.844 15.984 1 92.31 71 CYS B C 1
ATOM 1980 O O . CYS B 1 71 ? 5.508 17.672 15.719 1 92.31 71 CYS B O 1
ATOM 1982 N N . ARG B 1 72 ? 5.082 19.844 15.945 1 92.31 72 ARG B N 1
ATOM 1983 C CA . ARG B 1 72 ? 3.646 19.641 15.773 1 92.31 72 ARG B CA 1
ATOM 1984 C C . ARG B 1 72 ? 3.33 19.078 14.391 1 92.31 72 ARG B C 1
ATOM 1986 O O . ARG B 1 72 ? 3.926 19.5 13.398 1 92.31 72 ARG B O 1
ATOM 1993 N N . ALA B 1 73 ? 2.338 18.219 14.367 1 96.62 73 ALA B N 1
ATOM 1994 C CA . ALA B 1 73 ? 1.897 17.641 13.102 1 96.62 73 ALA B CA 1
ATOM 1995 C C . ALA B 1 73 ? 1.021 18.609 12.32 1 96.62 73 ALA B C 1
ATOM 1997 O O . ALA B 1 73 ? 0.301 19.422 12.922 1 96.62 73 ALA B O 1
ATOM 1998 N N . ALA B 1 74 ? 1.092 18.516 11.047 1 96.88 74 ALA B N 1
ATOM 1999 C CA . ALA B 1 74 ? 0.248 19.359 10.195 1 96.88 74 ALA B CA 1
ATOM 2000 C C . ALA B 1 74 ? -1.115 18.703 9.969 1 96.88 74 ALA B C 1
ATOM 2002 O O . ALA B 1 74 ? -1.206 17.5 9.742 1 96.88 74 ALA B O 1
ATOM 2003 N N . LYS B 1 75 ? -2.096 19.516 10.086 1 97.44 75 LYS B N 1
ATOM 2004 C CA . LYS B 1 75 ? -3.467 19.109 9.789 1 97.44 75 LYS B CA 1
ATOM 2005 C C . LYS B 1 75 ? -3.879 19.547 8.391 1 97.44 75 LYS B C 1
ATOM 2007 O O . LYS B 1 75 ? -3.986 20.734 8.117 1 97.44 75 LYS B O 1
ATOM 2012 N N . LEU B 1 76 ? -4.184 18.562 7.504 1 98.12 76 LEU B N 1
ATOM 2013 C CA . LEU B 1 76 ? -4.414 18.859 6.098 1 98.12 76 LEU B CA 1
ATOM 2014 C C . LEU B 1 76 ? -5.824 18.453 5.676 1 98.12 76 LEU B C 1
ATOM 2016 O O . LEU B 1 76 ? -5.996 17.656 4.762 1 98.12 76 LEU B O 1
ATOM 2020 N N . PHE B 1 77 ? -6.816 19.047 6.301 1 97.75 77 PHE B N 1
ATOM 2021 C CA . PHE B 1 77 ? -8.219 18.812 5.965 1 97.75 77 PHE B CA 1
ATOM 2022 C C . PHE B 1 77 ? -9.023 20.109 6.102 1 97.75 77 PHE B C 1
ATOM 2024 O O . PHE B 1 77 ? -8.555 21.078 6.699 1 97.75 77 PHE B O 1
ATOM 2031 N N . SER B 1 78 ? -10.211 20.203 5.516 1 94 78 SER B N 1
ATOM 2032 C CA . SER B 1 78 ? -10.961 21.438 5.352 1 94 78 SER B CA 1
ATOM 2033 C C . SER B 1 78 ? -11.883 21.688 6.543 1 94 78 SER B C 1
ATOM 2035 O O . SER B 1 78 ? -12.422 22.797 6.691 1 94 78 SER B O 1
ATOM 2037 N N . LYS B 1 79 ? -12.156 20.75 7.445 1 88.56 79 LYS B N 1
ATOM 2038 C CA . LYS B 1 79 ? -13.102 20.922 8.539 1 88.56 79 LYS B CA 1
ATOM 2039 C C . LYS B 1 79 ? -12.781 22.172 9.367 1 88.56 79 LYS B C 1
ATOM 2041 O O . LYS B 1 79 ? -12.016 22.094 10.328 1 88.56 79 LYS B O 1
ATOM 2046 N N . HIS B 1 80 ? -13.328 23.375 8.984 1 87.44 80 HIS B N 1
ATOM 2047 C CA . HIS B 1 80 ? -13.219 24.641 9.688 1 87.44 80 HIS B CA 1
ATOM 2048 C C . HIS B 1 80 ? -11.805 25.203 9.586 1 87.44 80 HIS B C 1
ATOM 2050 O O . HIS B 1 80 ? -11.305 25.812 10.539 1 87.44 80 HIS B O 1
ATOM 2056 N N . MET B 1 81 ? -11.062 24.875 8.625 1 91.31 81 MET B N 1
ATOM 2057 C CA . MET B 1 81 ? -9.719 25.375 8.398 1 91.31 81 MET B CA 1
ATOM 2058 C C . MET B 1 81 ? -9.578 25.953 6.992 1 91.31 81 MET B C 1
ATOM 2060 O O . MET B 1 81 ? -9.859 25.266 6.008 1 91.31 81 MET B O 1
ATOM 2064 N N . LYS B 1 82 ? -9.227 27.188 6.984 1 94.62 82 LYS B N 1
ATOM 2065 C CA . LYS B 1 82 ? -8.953 27.797 5.688 1 94.62 82 LYS B CA 1
ATOM 2066 C C . LYS B 1 82 ? -7.652 27.266 5.09 1 94.62 82 LYS B C 1
ATOM 2068 O O . LYS B 1 82 ? -6.672 27.062 5.809 1 94.62 82 LYS B O 1
ATOM 2073 N N . ILE B 1 83 ? -7.68 27.094 3.75 1 95.88 83 ILE B N 1
ATOM 2074 C CA . ILE B 1 83 ? -6.523 26.5 3.094 1 95.88 83 ILE B CA 1
ATOM 2075 C C . ILE B 1 83 ? -5.32 27.438 3.215 1 95.88 83 ILE B C 1
ATOM 2077 O O . ILE B 1 83 ? -4.18 26.969 3.338 1 95.88 83 ILE B O 1
ATOM 2081 N N . GLU B 1 84 ? -5.574 28.766 3.23 1 95.56 84 GLU B N 1
ATOM 2082 C CA . GLU B 1 84 ? -4.492 29.734 3.352 1 95.56 84 GLU B CA 1
ATOM 2083 C C . GLU B 1 84 ? -3.797 29.625 4.707 1 95.56 84 GLU B C 1
ATOM 2085 O O . GLU B 1 84 ? -2.58 29.797 4.801 1 95.56 84 GLU B O 1
ATOM 2090 N N . GLU B 1 85 ? -4.59 29.406 5.68 1 94.88 85 GLU B N 1
ATOM 2091 C CA . GLU B 1 85 ? -4.031 29.219 7.016 1 94.88 85 GLU B CA 1
ATOM 2092 C C . GLU B 1 85 ? -3.188 27.938 7.086 1 94.88 85 GLU B C 1
ATOM 2094 O O . GLU B 1 85 ? -2.123 27.938 7.711 1 94.88 85 GLU B O 1
ATOM 2099 N N . GLN B 1 86 ? -3.664 26.922 6.473 1 95.81 86 GLN B N 1
ATOM 2100 C CA . GLN B 1 86 ? -2.916 25.672 6.426 1 95.81 86 GLN B CA 1
ATOM 2101 C C . GLN B 1 86 ? -1.617 25.844 5.641 1 95.81 86 GLN B C 1
ATOM 2103 O O . GLN B 1 86 ? -0.566 25.344 6.062 1 95.81 86 GLN B O 1
ATOM 2108 N N . ALA B 1 87 ? -1.722 26.562 4.543 1 96.44 87 ALA B N 1
ATOM 2109 C CA . ALA B 1 87 ? -0.527 26.844 3.75 1 96.44 87 ALA B CA 1
ATOM 2110 C C . ALA B 1 87 ? 0.501 27.625 4.559 1 96.44 87 ALA B C 1
ATOM 2112 O O . ALA B 1 87 ? 1.701 27.359 4.48 1 96.44 87 ALA B O 1
ATOM 2113 N N . SER B 1 88 ? 0.028 28.562 5.332 1 94.69 88 SER B N 1
ATOM 2114 C CA . SER B 1 88 ? 0.904 29.375 6.172 1 94.69 88 SER B CA 1
ATOM 2115 C C . SER B 1 88 ? 1.577 28.516 7.246 1 94.69 88 SER B C 1
ATOM 2117 O O . SER B 1 88 ? 2.764 28.703 7.527 1 94.69 88 SER B O 1
ATOM 2119 N N . SER B 1 89 ? 0.83 27.609 7.801 1 93.19 89 SER B N 1
ATOM 2120 C CA . SER B 1 89 ? 1.383 26.734 8.828 1 93.19 89 SER B CA 1
ATOM 2121 C C . SER B 1 89 ? 2.475 25.828 8.258 1 93.19 89 SER B C 1
ATOM 2123 O O . SER B 1 89 ? 3.396 25.438 8.977 1 93.19 89 SER B O 1
ATOM 2125 N N . LEU B 1 90 ? 2.463 25.5 6.992 1 95.56 90 LEU B N 1
ATOM 2126 C CA . LEU B 1 90 ? 3.406 24.609 6.324 1 95.56 90 LEU B CA 1
ATOM 2127 C C . LEU B 1 90 ? 4.699 25.344 5.988 1 95.56 90 LEU B C 1
ATOM 2129 O O . LEU B 1 90 ? 5.633 24.75 5.441 1 95.56 90 LEU B O 1
ATOM 2133 N N . GLN B 1 91 ? 4.727 26.609 6.336 1 93.25 91 GLN B N 1
ATOM 2134 C CA . GLN B 1 91 ? 5.977 27.359 6.23 1 93.25 91 GLN B CA 1
ATOM 2135 C C . GLN B 1 91 ? 6.91 27.031 7.395 1 93.25 91 GLN B C 1
ATOM 2137 O O . GLN B 1 91 ? 8.07 27.453 7.406 1 93.25 91 GLN B O 1
ATOM 2142 N N . ASN B 1 92 ? 6.418 26.266 8.281 1 89.81 92 ASN B N 1
ATOM 2143 C CA . ASN B 1 92 ? 7.219 25.734 9.375 1 89.81 92 ASN B CA 1
ATOM 2144 C C . ASN B 1 92 ? 7.637 24.297 9.117 1 89.81 92 ASN B C 1
ATOM 2146 O O . ASN B 1 92 ? 7.145 23.656 8.18 1 89.81 92 ASN B O 1
ATOM 2150 N N . ARG B 1 93 ? 8.523 23.875 9.945 1 90.62 93 ARG B N 1
ATOM 2151 C CA . ARG B 1 93 ? 8.93 22.469 9.859 1 90.62 93 ARG B CA 1
ATOM 2152 C C . ARG B 1 93 ? 7.781 21.547 10.219 1 90.62 93 ARG B C 1
ATOM 2154 O O . ARG B 1 93 ? 7.043 21.797 11.172 1 90.62 93 ARG B O 1
ATOM 2161 N N . VAL B 1 94 ? 7.676 20.578 9.422 1 94.88 94 VAL B N 1
ATOM 2162 C CA . VAL B 1 94 ? 6.672 19.547 9.672 1 94.88 94 VAL B CA 1
ATOM 2163 C C . VAL B 1 94 ? 7.27 18.156 9.406 1 94.88 94 VAL B C 1
ATOM 2165 O O . VAL B 1 94 ? 7.891 17.938 8.367 1 94.88 94 VAL B O 1
ATOM 2168 N N . ASN B 1 95 ? 7.113 17.266 10.336 1 96.44 95 ASN B N 1
ATOM 2169 C CA . ASN B 1 95 ? 7.613 15.898 10.172 1 96.44 95 ASN B CA 1
ATOM 2170 C C . ASN B 1 95 ? 6.488 14.922 9.844 1 96.44 95 ASN B C 1
ATOM 2172 O O . ASN B 1 95 ? 6.695 13.953 9.117 1 96.44 95 ASN B O 1
ATOM 2176 N N . ILE B 1 96 ? 5.348 15.234 10.422 1 98 96 ILE B N 1
ATOM 2177 C CA . ILE B 1 96 ? 4.176 14.375 10.289 1 98 96 ILE B CA 1
ATOM 2178 C C . ILE B 1 96 ? 2.979 15.211 9.836 1 98 96 ILE B C 1
ATOM 2180 O O . ILE B 1 96 ? 2.768 16.328 10.328 1 98 96 ILE B O 1
ATOM 2184 N N . ALA B 1 97 ? 2.262 14.719 8.875 1 98.31 97 ALA B N 1
ATOM 2185 C CA . ALA B 1 97 ? 1.021 15.359 8.445 1 98.31 97 ALA B CA 1
ATOM 2186 C C . ALA B 1 97 ? -0.099 14.336 8.297 1 98.31 97 ALA B C 1
ATOM 2188 O O . ALA B 1 97 ? 0.159 13.164 8.023 1 98.31 97 ALA B O 1
ATOM 2189 N N . SER B 1 98 ? -1.278 14.727 8.516 1 98.5 98 SER B N 1
ATOM 2190 C CA . SER B 1 98 ? -2.477 13.914 8.367 1 98.5 98 SER B CA 1
ATOM 2191 C C . SER B 1 98 ? -3.604 14.703 7.707 1 98.5 98 SER B C 1
ATOM 2193 O O . SER B 1 98 ? -3.832 15.867 8.047 1 98.5 98 SER B O 1
ATOM 2195 N N . GLY B 1 99 ? -4.285 14.031 6.75 1 98.5 99 GLY B N 1
ATOM 2196 C CA . GLY B 1 99 ? -5.34 14.781 6.094 1 98.5 99 GLY B CA 1
ATOM 2197 C C . GLY B 1 99 ? -6.16 13.945 5.129 1 98.5 99 GLY B C 1
ATOM 2198 O O . GLY B 1 99 ? -6.027 12.719 5.098 1 98.5 99 GLY B O 1
ATOM 2199 N N . THR B 1 100 ? -6.996 14.672 4.441 1 98.56 100 THR B N 1
ATOM 2200 C CA . THR B 1 100 ? -7.832 14.07 3.412 1 98.56 100 THR B CA 1
ATOM 2201 C C . THR B 1 100 ? -7.215 14.266 2.029 1 98.56 100 THR B C 1
ATOM 2203 O O . THR B 1 100 ? -6.426 15.188 1.819 1 98.56 100 THR B O 1
ATOM 2206 N N . PRO B 1 101 ? -7.562 13.352 1.129 1 98.44 101 PRO B N 1
ATOM 2207 C CA . PRO B 1 101 ? -6.93 13.414 -0.191 1 98.44 101 PRO B CA 1
ATOM 2208 C C . PRO B 1 101 ? -7.098 14.766 -0.867 1 98.44 101 PRO B C 1
ATOM 2210 O O . PRO B 1 101 ? -6.133 15.312 -1.412 1 98.44 101 PRO B O 1
ATOM 2213 N N . SER B 1 102 ? -8.297 15.328 -0.835 1 97.94 102 SER B N 1
ATOM 2214 C CA . SER B 1 102 ? -8.586 16.578 -1.54 1 97.94 102 SER B CA 1
ATOM 2215 C C . SER B 1 102 ? -7.703 17.703 -1.036 1 97.94 102 SER B C 1
ATOM 2217 O O . SER B 1 102 ? -7.102 18.438 -1.832 1 97.94 102 SER B O 1
ATOM 2219 N N . ARG B 1 103 ? -7.625 17.875 0.219 1 98.56 103 ARG B N 1
ATOM 2220 C CA . ARG B 1 103 ? -6.848 18.969 0.789 1 98.56 103 ARG B CA 1
ATOM 2221 C C . ARG B 1 103 ? -5.352 18.75 0.574 1 98.56 103 ARG B C 1
ATOM 2223 O O . ARG B 1 103 ? -4.621 19.703 0.262 1 98.56 103 ARG B O 1
ATOM 2230 N N . ILE B 1 104 ? -4.891 17.516 0.755 1 98.62 104 ILE B N 1
ATOM 2231 C CA . ILE B 1 104 ? -3.49 17.188 0.528 1 98.62 104 ILE B CA 1
ATOM 2232 C C . ILE B 1 104 ? -3.096 17.562 -0.899 1 98.62 104 ILE B C 1
ATOM 2234 O O . ILE B 1 104 ? -2.078 18.219 -1.115 1 98.62 104 ILE B O 1
ATOM 2238 N N . LYS B 1 105 ? -3.906 17.188 -1.817 1 98.44 105 LYS B N 1
ATOM 2239 C CA . LYS B 1 105 ? -3.611 17.484 -3.217 1 98.44 105 LYS B CA 1
ATOM 2240 C C . LYS B 1 105 ? -3.566 18.984 -3.465 1 98.44 105 LYS B C 1
ATOM 2242 O O . LYS B 1 105 ? -2.672 19.484 -4.156 1 98.44 105 LYS B O 1
ATOM 2247 N N . LYS B 1 106 ? -4.551 19.688 -2.943 1 98.19 106 LYS B N 1
ATOM 2248 C CA . LYS B 1 106 ? -4.609 21.125 -3.133 1 98.19 106 LYS B CA 1
ATOM 2249 C C . LYS B 1 106 ? -3.355 21.812 -2.59 1 98.19 106 LYS B C 1
ATOM 2251 O O . LYS B 1 106 ? -2.807 22.719 -3.223 1 98.19 106 LYS B O 1
ATOM 2256 N N . LEU B 1 107 ? -2.947 21.391 -1.464 1 98.44 107 LEU B N 1
ATOM 2257 C CA . LEU B 1 107 ? -1.781 22 -0.836 1 98.44 107 LEU B CA 1
ATOM 2258 C C . LEU B 1 107 ? -0.512 21.688 -1.616 1 98.44 107 LEU B C 1
ATOM 2260 O O . LEU B 1 107 ? 0.416 22.5 -1.667 1 98.44 107 LEU B O 1
ATOM 2264 N N . ILE B 1 108 ? -0.448 20.453 -2.225 1 98.31 108 ILE B N 1
ATOM 2265 C CA . ILE B 1 108 ? 0.662 20.125 -3.111 1 98.31 108 ILE B CA 1
ATOM 2266 C C . ILE B 1 108 ? 0.626 21.031 -4.344 1 98.31 108 ILE B C 1
ATOM 2268 O O . ILE B 1 108 ? 1.644 21.609 -4.727 1 98.31 108 ILE B O 1
ATOM 2272 N N . ASP B 1 109 ? -0.569 21.203 -4.898 1 97.75 109 ASP B N 1
ATOM 2273 C CA . ASP B 1 109 ? -0.746 22 -6.109 1 97.75 109 ASP B CA 1
ATOM 2274 C C . ASP B 1 109 ? -0.354 23.453 -5.875 1 97.75 109 ASP B C 1
ATOM 2276 O O . ASP B 1 109 ? 0.147 24.125 -6.781 1 97.75 109 ASP B O 1
ATOM 2280 N N . MET B 1 110 ? -0.567 23.859 -4.688 1 96.75 110 MET B N 1
ATOM 2281 C CA . MET B 1 110 ? -0.25 25.234 -4.309 1 96.75 110 MET B CA 1
ATOM 2282 C C . MET B 1 110 ? 1.222 25.375 -3.934 1 96.75 110 MET B C 1
ATOM 2284 O O . MET B 1 110 ? 1.66 26.438 -3.498 1 96.75 110 MET B O 1
ATOM 2288 N N . GLU B 1 111 ? 1.931 24.312 -3.961 1 96.75 111 GLU B N 1
ATOM 2289 C CA . GLU B 1 111 ? 3.355 24.25 -3.646 1 96.75 111 GLU B CA 1
ATOM 2290 C C . GLU B 1 111 ? 3.609 24.578 -2.178 1 96.75 111 GLU B C 1
ATOM 2292 O O . GLU B 1 111 ? 4.68 25.078 -1.824 1 96.75 111 GLU B O 1
ATOM 2297 N N . ALA B 1 112 ? 2.59 24.406 -1.378 1 97.31 112 ALA B N 1
ATOM 2298 C CA . ALA B 1 112 ? 2.732 24.578 0.065 1 97.31 112 ALA B CA 1
ATOM 2299 C C . ALA B 1 112 ? 3.232 23.297 0.727 1 97.31 112 ALA B C 1
ATOM 2301 O O . ALA B 1 112 ? 3.939 23.344 1.737 1 97.31 112 ALA B O 1
ATOM 2302 N N . LEU B 1 113 ? 2.838 22.188 0.194 1 97.88 113 LEU B N 1
ATOM 2303 C CA . LEU B 1 113 ? 3.258 20.875 0.668 1 97.88 113 LEU B CA 1
ATOM 2304 C C . LEU B 1 113 ? 4.203 20.219 -0.329 1 97.88 113 LEU B C 1
ATOM 2306 O O . LEU B 1 113 ? 3.846 20.016 -1.491 1 97.88 113 LEU B O 1
ATOM 2310 N N . ASP B 1 114 ? 5.363 19.922 0.199 1 97.19 114 ASP B N 1
ATOM 2311 C CA . ASP B 1 114 ? 6.398 19.312 -0.628 1 97.19 114 ASP B CA 1
ATOM 2312 C C . ASP B 1 114 ? 6.648 17.859 -0.21 1 97.19 114 ASP B C 1
ATOM 2314 O O . ASP B 1 114 ? 6.777 17.562 0.98 1 97.19 114 ASP B O 1
ATOM 2318 N N . LEU B 1 115 ? 6.758 16.953 -1.194 1 97.38 115 LEU B N 1
ATOM 2319 C CA . LEU B 1 115 ? 6.812 15.523 -0.905 1 97.38 115 LEU B CA 1
ATOM 2320 C C . LEU B 1 115 ? 8.242 15.008 -0.98 1 97.38 115 LEU B C 1
ATOM 2322 O O . LEU B 1 115 ? 8.477 13.797 -0.869 1 97.38 115 LEU B O 1
ATOM 2326 N N . SER B 1 116 ? 9.188 15.828 -1.124 1 95.5 116 SER B N 1
ATOM 2327 C CA . SER B 1 116 ? 10.562 15.43 -1.373 1 95.5 116 SER B CA 1
ATOM 2328 C C . SER B 1 116 ? 11.109 14.578 -0.232 1 95.5 116 SER B C 1
ATOM 2330 O O . SER B 1 116 ? 11.883 13.648 -0.459 1 95.5 116 SER B O 1
ATOM 2332 N N . ARG B 1 117 ? 10.648 14.844 0.977 1 95 117 ARG B N 1
ATOM 2333 C CA . ARG B 1 117 ? 11.148 14.148 2.158 1 95 117 ARG B CA 1
ATOM 2334 C C . ARG B 1 117 ? 10.234 13 2.553 1 95 117 ARG B C 1
ATOM 2336 O O . ARG B 1 117 ? 10.547 12.227 3.465 1 95 117 ARG B O 1
ATOM 2343 N N . LEU B 1 118 ? 9.133 12.852 1.905 1 97.81 118 LEU B N 1
ATOM 2344 C CA . LEU B 1 118 ? 8.125 11.867 2.281 1 97.81 118 LEU B CA 1
ATOM 2345 C C . LEU B 1 118 ? 8.656 10.445 2.084 1 97.81 118 LEU B C 1
ATOM 2347 O O . LEU B 1 118 ? 9.102 10.094 0.991 1 97.81 118 LEU B O 1
ATOM 2351 N N . ALA B 1 119 ? 8.555 9.672 3.158 1 97.44 119 ALA B N 1
ATOM 2352 C CA . ALA B 1 119 ? 9.102 8.32 3.096 1 97.44 119 ALA B CA 1
ATOM 2353 C C . ALA B 1 119 ? 8.008 7.273 3.295 1 97.44 119 ALA B C 1
ATOM 2355 O O . ALA B 1 119 ? 8.078 6.176 2.732 1 97.44 119 ALA B O 1
ATOM 2356 N N . VAL B 1 120 ? 7.023 7.625 4.117 1 98.06 120 VAL B N 1
ATOM 2357 C CA . VAL B 1 120 ? 5.977 6.66 4.441 1 98.06 120 VAL B CA 1
ATOM 2358 C C . VAL B 1 120 ? 4.609 7.324 4.32 1 98.06 120 VAL B C 1
ATOM 2360 O O . VAL B 1 120 ? 4.414 8.445 4.785 1 98.06 120 VAL B O 1
ATOM 2363 N N . ILE B 1 121 ? 3.719 6.633 3.658 1 98.38 121 ILE B N 1
ATOM 2364 C CA . ILE B 1 121 ? 2.301 6.98 3.648 1 98.38 121 ILE B CA 1
ATOM 2365 C C . ILE B 1 121 ? 1.507 5.93 4.418 1 98.38 121 ILE B C 1
ATOM 2367 O O . ILE B 1 121 ? 1.646 4.73 4.168 1 98.38 121 ILE B O 1
ATOM 2371 N N . VAL B 1 122 ? 0.756 6.383 5.352 1 98 122 VAL B N 1
ATOM 2372 C CA . VAL B 1 122 ? -0.2 5.52 6.035 1 98 122 VAL B CA 1
ATOM 2373 C C . VAL B 1 122 ? -1.602 5.754 5.477 1 98 122 VAL B C 1
ATOM 2375 O O . VAL B 1 122 ? -2.121 6.867 5.539 1 98 122 VAL B O 1
ATOM 2378 N N . LEU B 1 123 ? -2.141 4.734 4.891 1 97.31 123 LEU B N 1
ATOM 2379 C CA . LEU B 1 123 ? -3.529 4.801 4.449 1 97.31 123 LEU B CA 1
ATOM 2380 C C . LEU B 1 123 ? -4.469 4.262 5.52 1 97.31 123 LEU B C 1
ATOM 2382 O O . LEU B 1 123 ? -4.383 3.092 5.895 1 97.31 123 LEU B O 1
ATOM 2386 N N . ASP B 1 124 ? -5.305 5.148 5.992 1 96.25 124 ASP B N 1
ATOM 2387 C CA . ASP B 1 124 ? -6.316 4.742 6.965 1 96.25 124 ASP B CA 1
ATOM 2388 C C . ASP B 1 124 ? -7.395 3.885 6.309 1 96.25 124 ASP B C 1
ATOM 2390 O O . ASP B 1 124 ? -8.156 4.371 5.469 1 96.25 124 ASP B O 1
ATOM 2394 N N . MET B 1 125 ? -7.48 2.668 6.812 1 93.88 125 MET B N 1
ATOM 2395 C CA . MET B 1 125 ? -8.391 1.719 6.168 1 93.88 125 MET B CA 1
ATOM 2396 C C . MET B 1 125 ? -9.68 1.576 6.965 1 93.88 125 MET B C 1
ATOM 2398 O O . MET B 1 125 ? -10.57 0.811 6.586 1 93.88 125 MET B O 1
ATOM 2402 N N . LYS B 1 126 ? -9.82 2.334 7.965 1 92.38 126 LYS B N 1
ATOM 2403 C CA . LYS B 1 126 ? -11.008 2.236 8.805 1 92.38 126 LYS B CA 1
ATOM 2404 C C . LYS B 1 126 ? -12.242 2.779 8.086 1 92.38 126 LYS B C 1
ATOM 2406 O O . LYS B 1 126 ? -12.18 3.836 7.453 1 92.38 126 LYS B O 1
ATOM 2411 N N . SER B 1 127 ? -13.305 2.029 8.242 1 89.38 127 SER B N 1
ATOM 2412 C CA . SER B 1 127 ? -14.57 2.441 7.637 1 89.38 127 SER B CA 1
ATOM 2413 C C . SER B 1 127 ? -15.375 3.324 8.586 1 89.38 127 SER B C 1
ATOM 2415 O O . SER B 1 127 ? -15.219 3.236 9.805 1 89.38 127 SER B O 1
ATOM 2417 N N . ASP B 1 128 ? -16.203 4.176 7.98 1 89.94 128 ASP B N 1
ATOM 2418 C CA . ASP B 1 128 ? -17.109 4.969 8.805 1 89.94 128 ASP B CA 1
ATOM 2419 C C . ASP B 1 128 ? -18.359 4.164 9.195 1 89.94 128 ASP B C 1
ATOM 2421 O O . ASP B 1 128 ? -18.406 2.947 8.984 1 89.94 128 ASP B O 1
ATOM 2425 N N . ALA B 1 129 ? -19.328 4.844 9.859 1 89.19 129 ALA B N 1
ATOM 2426 C CA . ALA B 1 129 ? -20.531 4.188 10.383 1 89.19 129 ALA B CA 1
ATOM 2427 C C . ALA B 1 129 ? -21.359 3.578 9.258 1 89.19 129 ALA B C 1
ATOM 2429 O O . ALA B 1 129 ? -22.094 2.613 9.469 1 89.19 129 ALA B O 1
ATOM 2430 N N . LYS B 1 130 ? -21.281 4.121 8.039 1 90.81 130 LYS B N 1
ATOM 2431 C CA . LYS B 1 130 ? -22.047 3.639 6.902 1 90.81 130 LYS B CA 1
ATOM 2432 C C . LYS B 1 130 ? -21.297 2.559 6.137 1 90.81 130 LYS B C 1
ATOM 2434 O O . LYS B 1 130 ? -21.75 2.082 5.102 1 90.81 130 LYS B O 1
ATOM 2439 N N . GLY B 1 131 ? -20.094 2.221 6.609 1 87.19 131 GLY B N 1
ATOM 2440 C CA . GLY B 1 131 ? -19.328 1.155 5.992 1 87.19 131 GLY B CA 1
ATOM 2441 C C . GLY B 1 131 ? -18.406 1.646 4.883 1 87.19 131 GLY B C 1
ATOM 2442 O O . GLY B 1 131 ? -17.812 0.842 4.168 1 87.19 131 GLY B O 1
ATOM 2443 N N . TYR B 1 132 ? -18.234 2.963 4.746 1 89.31 132 TYR B N 1
ATOM 2444 C CA . TYR B 1 132 ? -17.375 3.506 3.705 1 89.31 132 TYR B CA 1
ATOM 2445 C C . TYR B 1 132 ? -15.953 3.729 4.23 1 89.31 132 TYR B C 1
ATOM 2447 O O . TYR B 1 132 ? -15.773 4.152 5.375 1 89.31 132 TYR B O 1
ATOM 2455 N N . SER B 1 133 ? -14.992 3.449 3.377 1 91.12 133 SER B N 1
ATOM 2456 C CA . SER B 1 133 ? -13.594 3.723 3.662 1 91.12 133 SER B CA 1
ATOM 2457 C C . SER B 1 133 ? -13.016 4.738 2.68 1 91.12 133 SER B C 1
ATOM 2459 O O . SER B 1 133 ? -13.711 5.199 1.774 1 91.12 133 SER B O 1
ATOM 2461 N N . LEU B 1 134 ? -11.719 5.027 2.932 1 94.44 134 LEU B N 1
ATOM 2462 C CA . LEU B 1 134 ? -10.961 5.91 2.053 1 94.44 134 LEU B CA 1
ATOM 2463 C C . LEU B 1 134 ? -11.023 5.422 0.609 1 94.44 134 LEU B C 1
ATOM 2465 O O . LEU B 1 134 ? -11.109 6.23 -0.32 1 94.44 134 LEU B O 1
ATOM 2469 N N . LEU B 1 135 ? -11.141 4.133 0.468 1 91 135 LEU B N 1
ATOM 2470 C CA . LEU B 1 135 ? -11.031 3.5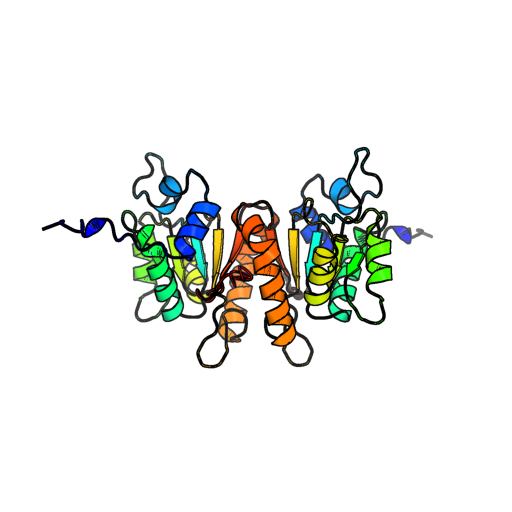66 -0.872 1 91 135 LEU B CA 1
ATOM 2471 C C . LEU B 1 135 ? -12.398 3.162 -1.406 1 91 135 LEU B C 1
ATOM 2473 O O . LEU B 1 135 ? -12.508 2.66 -2.527 1 91 135 LEU B O 1
ATOM 2477 N N . THR B 1 136 ? -13.516 3.457 -0.58 1 89 136 THR B N 1
ATOM 2478 C CA . THR B 1 136 ? -14.805 2.982 -1.055 1 89 136 THR B CA 1
ATOM 2479 C C . THR B 1 136 ? -15.805 4.137 -1.161 1 89 136 THR B C 1
ATOM 2481 O O . THR B 1 136 ? -16.797 4.039 -1.879 1 89 136 THR B O 1
ATOM 2484 N N . LEU B 1 137 ? -15.664 5.164 -0.358 1 92.81 137 LEU B N 1
ATOM 2485 C CA . LEU B 1 137 ? -16.5 6.344 -0.554 1 92.81 137 LEU B CA 1
ATOM 2486 C C . LEU B 1 137 ? -16.188 7.016 -1.888 1 92.81 137 LEU B C 1
ATOM 2488 O O . LEU B 1 137 ? -15.094 7.539 -2.082 1 92.81 137 LEU B O 1
ATOM 2492 N N . PRO B 1 138 ? -17.156 7.047 -2.787 1 91.5 138 PRO B N 1
ATOM 2493 C CA . PRO B 1 138 ? -16.875 7.379 -4.188 1 91.5 138 PRO B CA 1
ATOM 2494 C C . PRO B 1 138 ? -16.094 8.688 -4.336 1 91.5 138 PRO B C 1
ATOM 2496 O O . PRO B 1 138 ? -15.047 8.719 -4.977 1 91.5 138 PRO B O 1
ATOM 2499 N N . GLN B 1 139 ? -16.531 9.773 -3.795 1 94.69 139 GLN B N 1
ATOM 2500 C CA . GLN B 1 139 ? -15.867 11.062 -3.967 1 94.69 139 GLN B CA 1
ATOM 2501 C C . GLN B 1 139 ? -14.445 11.031 -3.402 1 94.69 139 GLN B C 1
ATOM 2503 O O . GLN B 1 139 ? -13.5 11.445 -4.07 1 94.69 139 GLN B O 1
ATOM 2508 N N . VAL B 1 140 ? -14.281 10.5 -2.252 1 96.06 140 VAL B N 1
ATOM 2509 C CA . VAL B 1 140 ? -12.984 10.469 -1.58 1 96.06 140 VAL B CA 1
ATOM 2510 C C . VAL B 1 140 ? -12.062 9.484 -2.293 1 96.06 140 VAL B C 1
ATOM 2512 O O . VAL B 1 140 ? -10.867 9.758 -2.467 1 96.06 140 VAL B O 1
ATOM 2515 N N . ARG B 1 141 ? -12.648 8.438 -2.689 1 93.56 141 ARG B N 1
ATOM 2516 C CA . ARG B 1 141 ? -11.906 7.441 -3.457 1 93.56 141 ARG B CA 1
ATOM 2517 C C . ARG B 1 141 ? -11.32 8.055 -4.727 1 93.56 141 ARG B C 1
ATOM 2519 O O . ARG B 1 141 ? -10.133 7.887 -5.016 1 93.56 141 ARG B O 1
ATOM 2526 N N . ASP B 1 142 ? -12.156 8.766 -5.465 1 94.38 142 ASP B N 1
ATOM 2527 C CA . ASP B 1 142 ? -11.711 9.383 -6.711 1 94.38 142 ASP B CA 1
ATOM 2528 C C . ASP B 1 142 ? -10.609 10.406 -6.449 1 94.38 142 ASP B C 1
ATOM 2530 O O . ASP B 1 142 ? -9.625 10.477 -7.195 1 94.38 142 ASP B O 1
ATOM 2534 N N . GLU B 1 143 ? -10.781 11.133 -5.426 1 96.94 143 GLU B N 1
ATOM 2535 C CA . GLU B 1 143 ? -9.781 12.117 -5.043 1 96.94 143 GLU B CA 1
ATOM 2536 C C . GLU B 1 143 ? -8.469 11.453 -4.645 1 96.94 143 GLU B C 1
ATOM 2538 O O . GLU B 1 143 ? -7.387 11.945 -4.977 1 96.94 143 GLU B O 1
ATOM 2543 N N . PHE B 1 144 ? -8.57 10.344 -3.971 1 97.06 144 PHE B N 1
ATOM 2544 C CA . PHE B 1 144 ? -7.379 9.609 -3.57 1 97.06 144 PHE B CA 1
ATOM 2545 C C . PHE B 1 144 ? -6.633 9.078 -4.789 1 97.06 144 PHE B C 1
ATOM 2547 O O . PHE B 1 144 ? -5.41 9.188 -4.871 1 97.06 144 PHE B O 1
ATOM 2554 N N . TRP B 1 145 ? -7.359 8.531 -5.711 1 94.38 145 TRP B N 1
ATOM 2555 C CA . TRP B 1 145 ? -6.711 7.973 -6.891 1 94.38 145 TRP B CA 1
ATOM 2556 C C . TRP B 1 145 ? -6.027 9.07 -7.703 1 94.38 145 TRP B C 1
ATOM 2558 O O . TRP B 1 145 ? -4.949 8.852 -8.266 1 94.38 145 TRP B O 1
ATOM 2568 N N . ASP B 1 146 ? -6.668 10.188 -7.797 1 95.88 146 ASP B N 1
ATOM 2569 C CA . ASP B 1 146 ? -6.047 11.336 -8.461 1 95.88 146 ASP B CA 1
ATOM 2570 C C . ASP B 1 146 ? -4.746 11.727 -7.766 1 95.88 146 ASP B C 1
ATOM 2572 O O . ASP B 1 146 ? -3.721 11.922 -8.422 1 95.88 146 ASP B O 1
ATOM 2576 N N . LEU B 1 147 ? -4.766 11.766 -6.52 1 97.44 147 LEU B N 1
ATOM 2577 C CA . LEU B 1 147 ? -3.59 12.07 -5.711 1 97.44 147 LEU B CA 1
ATOM 2578 C C . LEU B 1 147 ? -2.518 11 -5.887 1 97.44 147 LEU B C 1
ATOM 2580 O O . LEU B 1 147 ? -1.353 11.32 -6.133 1 97.44 147 LEU B O 1
ATOM 2584 N N . TYR B 1 148 ? -2.912 9.789 -5.812 1 96.56 148 TYR B N 1
ATOM 2585 C CA . TYR B 1 148 ? -2.02 8.641 -5.922 1 96.56 148 TYR B CA 1
ATOM 2586 C C . TYR B 1 148 ? -1.312 8.625 -7.273 1 96.56 148 TYR B C 1
ATOM 2588 O O . TYR B 1 148 ? -0.083 8.547 -7.336 1 96.56 148 TYR B O 1
ATOM 2596 N N . ARG B 1 149 ? -2.045 8.797 -8.312 1 94 149 ARG B N 1
ATOM 2597 C CA . ARG B 1 149 ? -1.508 8.695 -9.672 1 94 149 ARG B CA 1
ATOM 2598 C C . ARG B 1 149 ? -0.546 9.844 -9.969 1 94 149 ARG B C 1
ATOM 2600 O O . ARG B 1 149 ? 0.496 9.641 -10.594 1 94 149 ARG B O 1
ATOM 2607 N N . ASN B 1 150 ? -0.884 10.945 -9.492 1 95.25 150 ASN B N 1
ATOM 2608 C CA . ASN B 1 150 ? -0.135 12.133 -9.883 1 95.25 150 ASN B CA 1
ATOM 2609 C C . ASN B 1 150 ? 1.088 12.344 -8.992 1 95.25 150 ASN B C 1
ATOM 2611 O O . ASN B 1 150 ? 2.096 12.898 -9.438 1 95.25 150 ASN B O 1
ATOM 2615 N N . TYR B 1 151 ? 1.015 11.812 -7.754 1 97.19 151 TYR B N 1
ATOM 2616 C CA . TYR B 1 151 ? 2.068 12.289 -6.863 1 97.19 151 TYR B CA 1
ATOM 2617 C C . TYR B 1 151 ? 2.738 11.125 -6.145 1 97.19 151 TYR B C 1
ATOM 2619 O O . TYR B 1 151 ? 3.896 11.227 -5.73 1 97.19 151 TYR B O 1
ATOM 2627 N N . PHE B 1 152 ? 2.041 9.992 -5.988 1 97 152 PHE B N 1
ATOM 2628 C CA . PHE B 1 152 ? 2.584 8.93 -5.148 1 97 152 PHE B CA 1
ATOM 2629 C C . PHE B 1 152 ? 3.127 7.789 -5.996 1 97 152 PHE B C 1
ATOM 2631 O O . PHE B 1 152 ? 4.18 7.227 -5.691 1 97 152 PHE B O 1
ATOM 2638 N N . HIS B 1 153 ? 2.516 7.496 -7.059 1 93.88 153 HIS B N 1
ATOM 2639 C CA . HIS B 1 153 ? 2.691 6.246 -7.793 1 93.88 153 HIS B CA 1
ATOM 2640 C C . HIS B 1 153 ? 4.145 6.055 -8.211 1 93.88 153 HIS B C 1
ATOM 2642 O O . HIS B 1 153 ? 4.754 5.027 -7.906 1 93.88 153 HIS B O 1
ATOM 2648 N N . GLN B 1 154 ? 4.688 7.047 -8.898 1 93.69 154 GLN B N 1
ATOM 2649 C CA . GLN B 1 154 ? 6.047 6.922 -9.422 1 93.69 154 GLN B CA 1
ATOM 2650 C C . GLN B 1 154 ? 7.055 6.746 -8.289 1 93.69 154 GLN B C 1
ATOM 2652 O O . GLN B 1 154 ? 7.984 5.945 -8.398 1 93.69 154 GLN B O 1
ATOM 2657 N N . ARG B 1 155 ? 6.902 7.445 -7.234 1 95.94 155 ARG B N 1
ATOM 2658 C CA . ARG B 1 155 ? 7.824 7.383 -6.105 1 95.94 155 ARG B CA 1
ATOM 2659 C C . ARG B 1 155 ? 7.73 6.031 -5.402 1 95.94 155 ARG B C 1
ATOM 2661 O O . ARG B 1 155 ? 8.734 5.527 -4.887 1 95.94 155 ARG B O 1
ATOM 2668 N N . ILE B 1 156 ? 6.559 5.504 -5.391 1 94.44 156 ILE B N 1
ATOM 2669 C CA . ILE B 1 156 ? 6.363 4.176 -4.816 1 94.44 156 ILE B CA 1
ATOM 2670 C C . ILE B 1 156 ? 7.039 3.129 -5.699 1 94.44 156 ILE B C 1
ATOM 2672 O O . ILE B 1 156 ? 7.766 2.266 -5.203 1 94.44 156 ILE B O 1
ATOM 2676 N N . LEU B 1 157 ? 6.828 3.266 -6.969 1 92.56 157 LEU B N 1
ATOM 2677 C CA . LEU B 1 157 ? 7.438 2.33 -7.91 1 92.56 157 LEU B CA 1
ATOM 2678 C C . LEU B 1 157 ? 8.953 2.316 -7.762 1 92.56 157 LEU B C 1
ATOM 2680 O O . LEU B 1 157 ? 9.57 1.25 -7.766 1 92.56 157 LEU B O 1
ATOM 2684 N N . GLU B 1 158 ? 9.453 3.428 -7.52 1 93.56 158 GLU B N 1
ATOM 2685 C CA . GLU B 1 158 ? 10.906 3.57 -7.477 1 93.56 158 GLU B CA 1
ATOM 2686 C C . GLU B 1 158 ? 11.453 3.223 -6.098 1 93.56 158 GLU B C 1
ATOM 2688 O O . GLU B 1 158 ? 12.672 3.211 -5.895 1 93.56 158 GLU B O 1
ATOM 2693 N N . GLY B 1 159 ? 10.602 2.992 -5.188 1 92.56 159 GLY B N 1
ATOM 2694 C CA . GLY B 1 159 ? 11.023 2.564 -3.861 1 92.56 159 GLY B CA 1
ATOM 2695 C C . GLY B 1 159 ? 11.344 3.723 -2.934 1 92.56 159 GLY B C 1
ATOM 2696 O O . GLY B 1 159 ? 11.867 3.52 -1.836 1 92.56 159 GLY B O 1
ATOM 2697 N N . ALA B 1 160 ? 11.039 4.957 -3.383 1 94.44 160 ALA B N 1
ATOM 2698 C CA . ALA B 1 160 ? 11.32 6.145 -2.584 1 94.44 160 ALA B CA 1
ATOM 2699 C C . ALA B 1 160 ? 10.219 6.387 -1.554 1 94.44 160 ALA B C 1
ATOM 2701 O O . ALA B 1 160 ? 10.414 7.141 -0.596 1 94.44 160 ALA B O 1
ATOM 2702 N N . LEU B 1 161 ? 9.086 5.816 -1.794 1 95.94 161 LEU B N 1
ATOM 2703 C CA . LEU B 1 161 ? 7.902 6.004 -0.964 1 95.94 161 LEU B CA 1
ATOM 2704 C C . LEU B 1 161 ? 7.223 4.668 -0.68 1 95.94 161 LEU B C 1
ATOM 2706 O O . LEU B 1 161 ? 7.062 3.842 -1.582 1 95.94 161 LEU B O 1
ATOM 2710 N N . ARG B 1 162 ? 6.895 4.465 0.607 1 95.81 162 ARG B N 1
ATOM 2711 C CA . ARG B 1 162 ? 6.25 3.219 1.005 1 95.81 162 ARG B CA 1
ATOM 2712 C C . ARG B 1 162 ? 4.836 3.473 1.521 1 95.81 162 ARG B C 1
ATOM 2714 O O . ARG B 1 162 ? 4.598 4.449 2.234 1 95.81 162 ARG B O 1
ATOM 2721 N N . ILE B 1 163 ? 3.975 2.537 1.17 1 96.69 163 ILE B N 1
ATOM 2722 C CA . ILE B 1 163 ? 2.602 2.617 1.656 1 96.69 163 ILE B CA 1
ATOM 2723 C C . ILE B 1 163 ? 2.375 1.561 2.736 1 96.69 163 ILE B C 1
ATOM 2725 O O . ILE B 1 163 ? 2.75 0.399 2.564 1 96.69 163 ILE B O 1
ATOM 2729 N N . CYS B 1 164 ? 1.817 2.01 3.809 1 96.06 164 CYS B N 1
ATOM 2730 C CA . CYS B 1 164 ? 1.334 1.119 4.859 1 96.06 164 CYS B CA 1
ATOM 2731 C C . CYS B 1 164 ? -0.18 1.217 5 1 96.06 164 CYS B C 1
ATOM 2733 O O . CYS B 1 164 ? -0.728 2.316 5.113 1 96.06 164 CYS B O 1
ATOM 2735 N N . LEU B 1 165 ? -0.787 0.058 4.934 1 95.31 165 LEU B N 1
ATOM 2736 C CA . LEU B 1 165 ? -2.223 0.022 5.184 1 95.31 165 LEU B CA 1
ATOM 2737 C C . LEU B 1 165 ? -2.512 -0.127 6.672 1 95.31 165 LEU B C 1
ATOM 2739 O O . LEU B 1 165 ? -1.999 -1.043 7.32 1 95.31 165 LEU B O 1
ATOM 2743 N N . TYR B 1 166 ? -3.232 0.805 7.168 1 92.62 166 TYR B N 1
ATOM 2744 C CA . TYR B 1 166 ? -3.461 0.814 8.609 1 92.62 166 TYR B CA 1
ATOM 2745 C C . TYR B 1 166 ? -4.926 0.553 8.93 1 92.62 166 TYR B C 1
ATOM 2747 O O . TYR B 1 166 ? -5.816 1.224 8.398 1 92.62 166 TYR B O 1
ATOM 2755 N N . ASP B 1 167 ? -5.145 -0.596 9.5 1 81.81 167 ASP B N 1
ATOM 2756 C CA . ASP B 1 167 ? -6.473 -0.914 10.008 1 81.81 167 ASP B CA 1
ATOM 2757 C C . ASP B 1 167 ? -6.441 -1.106 11.523 1 81.81 167 ASP B C 1
ATOM 2759 O O . ASP B 1 167 ? -5.414 -1.493 12.086 1 81.81 167 ASP B O 1
ATOM 2763 N N . GLU B 1 168 ? -7.246 -0.404 12.258 1 62.47 168 GLU B N 1
ATOM 2764 C CA . GLU B 1 168 ? -7.258 -0.582 13.703 1 62.47 168 GLU B CA 1
ATOM 2765 C C . GLU B 1 168 ? -7.414 -2.053 14.078 1 62.47 168 GLU B C 1
ATOM 2767 O O . GLU B 1 168 ? -8.344 -2.721 13.609 1 62.47 168 GLU B O 1
ATOM 2772 N N . ILE B 1 169 ? -6.098 -2.764 14.266 1 50.53 169 ILE B N 1
ATOM 2773 C CA . ILE B 1 169 ? -6.133 -4.129 14.773 1 50.53 169 ILE B CA 1
ATOM 2774 C C . ILE B 1 169 ? -6.824 -4.152 16.141 1 50.53 169 ILE B C 1
ATOM 2776 O O . ILE B 1 169 ? -6.469 -3.383 17.031 1 50.53 169 ILE B O 1
ATOM 2780 N N . PRO B 1 170 ? -7.914 -4.844 16.188 1 43.91 170 PRO B N 1
ATOM 2781 C CA . PRO B 1 170 ? -8.531 -4.902 17.516 1 43.91 170 PRO B CA 1
ATOM 2782 C C . PRO B 1 170 ? -7.555 -5.355 18.594 1 43.91 170 PRO B C 1
ATOM 2784 O O . PRO B 1 170 ? -6.613 -6.102 18.312 1 43.91 170 PRO B O 1
ATOM 2787 N N . ALA B 1 171 ? -7.207 -4.586 19.578 1 39.78 171 ALA B N 1
ATOM 2788 C CA . ALA B 1 171 ? -6.402 -4.949 20.734 1 39.78 171 ALA B CA 1
ATOM 2789 C C . ALA B 1 171 ? -6.676 -6.387 21.172 1 39.78 171 ALA B C 1
ATOM 2791 O O . ALA B 1 171 ? -5.848 -7.012 21.828 1 39.78 171 ALA B O 1
ATOM 2792 N N . ASN B 1 172 ? -7.785 -6.922 20.969 1 36.03 172 ASN B N 1
ATOM 2793 C CA . ASN B 1 172 ? -8.109 -8.195 21.609 1 36.03 172 ASN B CA 1
ATOM 2794 C C . ASN B 1 172 ? -7.363 -9.352 20.953 1 36.03 172 ASN B C 1
ATOM 2796 O O . ASN B 1 172 ? -7.973 -10.188 20.281 1 36.03 172 ASN B O 1
ATOM 2800 N N . ILE B 1 173 ? -6.332 -9.086 20.312 1 38.88 173 ILE B N 1
ATOM 2801 C CA . ILE B 1 173 ? -5.625 -10.312 19.938 1 38.88 173 ILE B CA 1
ATOM 2802 C C . ILE B 1 173 ? -5.254 -11.086 21.203 1 38.88 173 ILE B C 1
ATOM 2804 O O . ILE B 1 173 ? -4.367 -10.672 21.953 1 38.88 173 ILE B O 1
ATOM 2808 N N . LYS B 1 174 ? -6.238 -11.531 22 1 34.69 174 LYS B N 1
ATOM 2809 C CA . LYS B 1 174 ? -5.918 -12.508 23.031 1 34.69 174 LYS B CA 1
ATOM 2810 C C . LYS B 1 174 ? -5.113 -13.672 22.453 1 34.69 174 LYS B C 1
ATOM 2812 O O . LYS B 1 174 ? -5.543 -14.312 21.484 1 34.69 174 LYS B O 1
ATOM 2817 N N . ARG B 1 175 ? -3.824 -13.617 22.438 1 33.44 175 ARG B N 1
ATOM 2818 C CA . ARG B 1 175 ? -3.139 -14.906 22.391 1 33.44 175 ARG B CA 1
ATOM 2819 C C . ARG B 1 175 ? -3.875 -15.945 23.234 1 33.44 175 ARG B C 1
ATOM 2821 O O . ARG B 1 175 ? -4.086 -15.75 24.438 1 33.44 175 ARG B O 1
ATOM 2828 N N . LYS B 1 176 ? -4.828 -16.672 22.656 1 31.52 176 LYS B N 1
ATOM 2829 C CA . LYS B 1 176 ? -5.293 -17.844 23.375 1 31.52 176 LYS B CA 1
ATOM 2830 C C . LYS B 1 176 ? -4.121 -18.672 23.906 1 31.52 176 LYS B C 1
ATOM 2832 O O . LYS B 1 176 ? -3.303 -19.172 23.141 1 31.52 176 LYS B O 1
ATOM 2837 N N . LYS B 1 177 ? -3.557 -18.281 25.062 1 34.81 177 LYS B N 1
ATOM 2838 C CA . LYS B 1 177 ? -2.707 -19.156 25.875 1 34.81 177 LYS B CA 1
ATOM 2839 C C . LYS B 1 177 ? -3.322 -20.547 26.016 1 34.81 177 LYS B C 1
ATOM 2841 O O . LYS B 1 177 ? -4.473 -20.672 26.438 1 34.81 177 LYS B O 1
ATOM 2846 N N . ASN B 1 178 ? -2.973 -21.516 25.078 1 33.12 178 ASN B N 1
ATOM 2847 C CA . ASN B 1 178 ? -3.174 -22.922 25.406 1 33.12 178 ASN B CA 1
ATOM 2848 C C . ASN B 1 178 ? -2.873 -23.203 26.875 1 33.12 178 ASN B C 1
ATOM 2850 O O . ASN B 1 178 ? -1.724 -23.094 27.312 1 33.12 178 ASN B O 1
ATOM 2854 N N . ASN B 1 179 ? -3.613 -22.719 27.781 1 33.59 179 ASN B N 1
ATOM 2855 C CA . ASN B 1 179 ? -3.576 -23.172 29.156 1 33.59 179 ASN B CA 1
ATOM 2856 C C . ASN B 1 179 ? -3.723 -24.688 29.234 1 33.59 179 ASN B C 1
ATOM 2858 O O . ASN B 1 179 ? -4.828 -25.203 29.422 1 33.59 179 ASN B O 1
ATOM 2862 N N . GLU B 1 180 ? -3.414 -25.641 28.234 1 30.92 180 GLU B N 1
ATOM 2863 C CA . GLU B 1 180 ? -3.58 -27.016 28.656 1 30.92 180 GLU B CA 1
ATOM 2864 C C . GLU B 1 180 ? -2.68 -27.344 29.844 1 30.92 180 GLU B C 1
ATOM 2866 O O . GLU B 1 180 ? -1.558 -27.828 29.656 1 30.92 180 GLU B O 1
ATOM 2871 N N . ASP B 1 181 ? -2.182 -26.5 30.688 1 29.92 181 ASP B N 1
ATOM 2872 C CA . ASP B 1 181 ? -1.589 -27.172 31.844 1 29.92 181 ASP B CA 1
ATOM 2873 C C . ASP B 1 181 ? -2.66 -27.844 32.688 1 29.92 181 ASP B C 1
ATOM 2875 O O . ASP B 1 181 ? -2.406 -28.203 33.844 1 29.92 181 ASP B O 1
ATOM 2879 N N . ASP B 1 182 ? -3.797 -28.578 32.188 1 23.75 182 ASP B N 1
ATOM 2880 C CA . ASP B 1 182 ? -4.047 -29.594 33.219 1 23.75 182 ASP B CA 1
ATOM 2881 C C . ASP B 1 182 ? -2.977 -30.688 33.188 1 23.75 182 ASP B C 1
ATOM 2883 O O . ASP B 1 182 ? -2.551 -31.109 32.125 1 23.75 182 ASP B O 1
#

Solvent-accessible surface area (backbone atoms only — not comparable to full-atom values): 19640 Å² total; per-residue (Å²): 131,85,77,74,70,73,85,71,69,64,67,82,27,74,60,39,53,49,48,39,52,46,51,41,91,50,23,56,65,58,42,20,50,61,69,58,96,63,92,71,62,46,14,29,25,32,34,40,35,39,22,67,34,54,66,53,20,51,54,53,49,61,39,33,41,79,43,28,78,68,22,54,61,43,71,32,38,62,83,92,42,58,67,68,58,45,42,56,59,25,66,34,66,27,24,34,32,28,15,20,42,62,43,46,44,51,34,36,74,67,68,33,41,43,66,88,52,34,42,39,34,38,38,39,56,57,55,49,97,87,66,37,24,31,81,59,33,64,72,54,21,52,35,35,52,54,41,36,65,74,69,40,46,68,40,34,40,66,63,58,30,40,60,41,82,41,56,89,68,70,80,77,64,67,72,76,70,79,69,70,77,118,131,86,78,73,68,75,85,73,69,62,67,83,28,72,63,39,52,49,48,39,52,45,50,40,91,51,22,56,66,56,43,20,51,58,69,58,99,63,93,70,61,48,14,28,25,33,32,40,34,40,22,67,32,54,67,54,21,50,54,54,48,59,40,32,41,80,44,28,78,67,21,55,60,44,71,32,39,60,82,92,40,58,67,68,57,45,40,57,58,26,67,34,66,28,24,34,32,28,12,20,40,62,43,45,44,51,35,37,74,67,68,34,41,42,65,87,53,33,41,39,35,37,38,38,56,56,54,49,97,87,66,38,25,30,80,60,32,65,70,54,22,53,36,34,51,53,40,36,64,74,68,40,45,66,40,33,39,66,65,57,30,41,59,41,82,41,56,89,69,72,79,75,65,66,75,77,70,81,71,71,75,120

Secondary structure (DSSP, 8-state):
-----GGG-----HHHHHHHHHHGGGHIIIII-S--SS-PPTT--SEEEE-SSHHHHHHHHHHTGGG-SSSPPEEE--TT--HHHHHHHTTS--SEEEE-HHHHHHHHHTTSS--TT--EEEEE----TTS--TTTSHHHHHHHHHHIIIIIHHHHHTTSSEEEEE----S-----------/-----GGG-----HHHHHHHHHHGGGHIIIII-S--SS-PPTT--SEEEE-SSHHHHHHHHHHTGGG-SSSPPEEE--TT--HHHHHHHTTS--SEEEE-HHHHHHHHHTTSS--TT--EEEEE----TTS--TTTSHHHHHHHHHHIIIIIHHHHHTTSSEEEEE----S-----------

Organism: Capsicum annuum (NCBI:txid4072)

Foldseek 3Di:
DPPPPPVPPLPQFPVQVVQCVVVDPCSLVQQAAQDDVDDDFFQEAQEEEEWDAQVVQVVVLVSNVSRPVNPHEQEQEDPPDDLVNSLVVSNGHHHYYYYALQRQVVCVVVVSHDHPNHAEYEYEQDADPVRDICCRPVVSNVSNVVSCVPPPVVCVVVNRYYYDYDYPDPPPPPPPPPPPPD/DPPPPPVPPLPQFPVQVVQCVVVDPCSLVQQAAQDDVDDDFFQEAQEEEEWDAQVVQVVVLVNNVSRPVNPHEQEQEDPVDDLVNSLVVSNGHHHYYYYALQRQVVCVVVVSHDHPNHAEYEYEQDADPVRDICCRPVVSNVSNVVSCVPPPVVCVVVNRYYYDYDYPPPPPPPPPPPPPPD

Nearest PDB structures (foldseek):
  1fuu-assembly1_A  TM=5.963E-01  e=7.547E-06  Saccharomyces cerevisiae
  1qva-assembly1_A  TM=5.439E-01  e=1.941E-05  Saccharomyces cerevisiae
  1hv8-assembly1_B  TM=6.359E-01  e=3.746E-04  Methanocaldococcus jannaschii
  8r08-assembly1_G  TM=6.712E-01  e=5.133E-04  Homo sapiens
  1fuu-assembly1_B  TM=5.166E-01  e=4.525E-04  Saccharomyces cerevisiae

Radius of gyration: 22.64 Å; Cα contacts (8 Å, |Δi|>4): 598; chains: 2; bounding box: 45×60×97 Å

pLDDT: mean 85.14, std 21.34, range [20.69, 98.75]

Sequence (364 aa):
MVELNPDQAQSSSALADHMKVAFGPSWKEILCEKELDGTVDPGQPALLVVSLSALRSLDLLRELRPLTSECRAAKLFSKHMKIEEQASSLQNRVNIASGTPSRIKKLIDMEALDLSRLAVIVLDMKSDAKGYSLLTLPQVRDEFWDLYRNYFHQRILEGALRICLYDEIPANIKRKKNNEDDMVELNPDQAQSSSALADHMKVAFGPSWKEILCEKELDGTVDPGQPALLVVSLSALRSLDLLRELRPLTSECRAAKLFSKHMKIEEQASSLQNRVNIASGTPSRIKKLIDMEALDLSRLAVIVLDMKSDAKGYSLLTLPQVRDEFWDLYRNYFHQRILEGALRICLYDEIPANIKRKKNNEDD